Protein AF-A0A1Y1KA86-F1 (afdb_monomer)

Mean predicted aligned error: 11.0 Å

InterPro domains:
  IPR000330 SNF2, N-terminal domain [PF00176] (211-289)
  IPR027417 P-loop containing nucleoside triphosphate hydrolase [SSF52540] (195-292)
  IPR052583 E3 ubiquitin-protein ligase SHPRH-like [PTHR45865] (195-290)

Radius of gyration: 29.22 Å; Cα contacts (8 Å, |Δi|>4): 436; chains: 1; bounding box: 56×60×79 Å

Nearest PDB structures (foldseek):
  7cp6-assembly2_B  TM=4.446E-01  e=3.135E+00  Aspergillus fumigatus Z5

Secondary structure (DSSP, 8-state):
-PPPGGGSEEEEEEEEEHHHH---HHHHHHSSTTS-EEPPP--TTTTS-TTTTTTSSSB--HHHHHHHHHSHHHHHHHHHHHTTSEEEEEEE-TTSSEEEEEEEEPPTTSSTTTS----HHHHHHHHHHHTT-B--HHHHHTSS-----TT-TTTSSSSSS-TT--HHHHHHTPPPP---GGG---HHHHHHHHHHHHT--TT--SPPPHHHHHHHHHHHHHHH---EEE-TTPEEEE-TTS-EEEEETTTTEEESSPPEEEPPSS----PPTTS-HHHHHHHHHHHHTTSPPPPPGGGS-SS----SSPPPHHHHHHHHHT-

Organism: Photinus pyralis (NCBI:txid7054)

Sequence (323 aa):
MHLLRHDYIPAGCLGVSFDDSNITKETWDTINLKVWRSFRHHSSLDQFDDKQVRADHDHLPINVQERLFQLQFLQLASLLFKSQWIDLEFCVHEDGSYGTVRVYLLPDDAYRGLIDRTSLSLKKSRHRLLHLLDYSTDAWEGNTFACVDGSSPLRGDNVAGDENESLLQVFNNIPSPNPATDLVTDAYAQDSMNDILEHTIPGVTTELYAYQRRSIAVMVQKEAEPSKVLDPRLIAIDGHDGTPWYTDPVAGTILREPRYYDGVCGGILAEEMGSGKTIICLALILATRNLPTRPPELYRGISCPERTKIASLADMAAACATR

Solvent-accessible surface area (backbone atoms only — not comparable to full-atom values): 19430 Å² total; per-residue (Å²): 134,83,86,54,77,86,69,34,42,52,60,32,17,38,47,40,51,47,88,76,44,80,62,55,68,65,62,66,72,69,44,82,32,79,42,80,19,32,65,78,81,91,58,95,71,74,86,75,64,97,70,55,87,75,60,59,76,54,35,53,58,67,73,57,53,56,40,50,41,66,37,78,81,35,38,48,52,47,54,34,39,75,70,66,47,32,49,50,32,38,30,35,33,97,84,62,65,35,31,35,35,41,40,24,39,48,34,68,74,52,66,77,87,77,58,92,80,79,55,64,66,59,50,52,38,49,39,55,46,62,75,54,34,17,69,51,68,52,30,64,76,47,78,42,83,32,50,72,54,86,77,31,82,86,72,66,79,78,58,90,56,64,101,79,59,46,72,66,56,54,61,73,64,57,74,77,65,79,58,65,62,86,77,44,86,51,64,69,57,31,52,37,34,50,31,37,69,72,69,62,42,69,90,62,86,69,89,72,54,73,67,49,28,25,47,36,28,38,48,52,44,24,54,74,50,45,54,74,40,66,42,86,64,51,43,82,42,79,25,82,84,76,51,59,30,30,31,23,79,87,82,46,46,41,26,62,65,87,57,69,42,80,42,56,72,53,84,83,90,80,72,65,90,90,73,46,67,67,58,37,53,52,48,40,52,47,49,49,63,83,57,86,75,68,68,59,73,94,70,42,60,97,59,83,81,88,65,96,59,92,69,55,69,67,61,51,51,52,56,61,50,44,98

Foldseek 3Di:
DDDDLVQWFQAFKAKFFPVQLPDDPCCLPVAPLQDKAWEDQDDPPVPDDPPPPPVVNRHDDPVSNVSQCVRPLCVLVVVCVNQVQWIWIKHAAPVSRIIMITITGRAPPPPPPNGDPPDPSNQVSLLVNLQNGARDLCVVVVVDGTGSDCPRPLNDDLQPDDPPQDPVNVVVPPDQQDADLVPFPDPLLSVLLVCLQVVNQPPDPDDADNSLSSVLNVLSRCQRAQDKDFDSQWDWDQTSVRQIWIARSVSRHTHSDTDTDGGDNGDDDPDDPPNPVVSSVVSSCSSCVPPQDEDPPVQQDPDQPPDPDDDDPVSVVVSVSSD

Structure (mmCIF, N/CA/C/O backbone):
data_AF-A0A1Y1KA86-F1
#
_entry.id   AF-A0A1Y1KA86-F1
#
loop_
_atom_site.group_PDB
_atom_site.id
_atom_site.type_symbol
_atom_site.label_atom_id
_atom_site.label_alt_id
_atom_site.label_comp_id
_atom_site.label_asym_id
_atom_site.label_entity_id
_atom_site.label_seq_id
_atom_site.pdbx_PDB_ins_code
_atom_site.Cartn_x
_atom_site.Cartn_y
_atom_site.Cartn_z
_atom_site.occupancy
_atom_site.B_iso_or_equiv
_atom_site.auth_seq_id
_atom_site.auth_comp_id
_atom_site.auth_asym_id
_atom_site.auth_atom_id
_atom_site.pdbx_PDB_model_num
ATOM 1 N N . MET A 1 1 ? 17.518 -22.463 -14.277 1.00 50.50 1 MET A N 1
ATOM 2 C CA . MET A 1 1 ? 16.081 -22.183 -14.478 1.00 50.50 1 MET A CA 1
ATOM 3 C C . MET A 1 1 ? 15.992 -20.888 -15.257 1.00 50.50 1 MET A C 1
ATOM 5 O O . MET A 1 1 ? 16.681 -19.951 -14.876 1.00 50.50 1 MET A O 1
ATOM 9 N N . HIS A 1 2 ? 15.237 -20.862 -16.352 1.00 63.47 2 HIS A N 1
ATOM 10 C CA . HIS A 1 2 ? 14.986 -19.631 -17.100 1.00 63.47 2 HIS A CA 1
ATOM 11 C C . HIS A 1 2 ? 13.760 -18.955 -16.485 1.00 63.47 2 HIS A C 1
ATOM 13 O O . HIS A 1 2 ? 12.720 -19.601 -16.374 1.00 63.47 2 HIS A O 1
ATOM 19 N N . LEU A 1 3 ? 13.915 -17.710 -16.030 1.00 73.94 3 LEU A N 1
ATOM 20 C CA . LEU A 1 3 ? 12.783 -16.866 -15.645 1.00 73.94 3 LEU A CA 1
ATOM 21 C C . LEU A 1 3 ? 11.952 -16.608 -16.902 1.00 73.94 3 LEU A C 1
ATOM 23 O O . LEU A 1 3 ? 12.517 -16.376 -17.974 1.00 73.94 3 LEU A O 1
ATOM 27 N N . LEU A 1 4 ? 10.634 -16.706 -16.788 1.00 78.75 4 LEU A N 1
ATOM 28 C CA . LEU A 1 4 ? 9.722 -16.480 -17.901 1.00 78.75 4 LEU A CA 1
ATOM 29 C C . LEU A 1 4 ? 9.128 -15.075 -17.779 1.00 78.75 4 LEU A C 1
ATOM 31 O O . LEU A 1 4 ? 8.984 -14.543 -16.685 1.00 78.75 4 LEU A O 1
ATOM 35 N N . ARG A 1 5 ? 8.746 -14.454 -18.903 1.00 79.56 5 ARG A N 1
ATOM 36 C CA . ARG A 1 5 ? 8.241 -13.065 -18.921 1.00 79.56 5 ARG A CA 1
ATOM 37 C C . ARG A 1 5 ? 7.063 -12.836 -17.958 1.00 79.56 5 ARG A C 1
ATOM 39 O O . ARG A 1 5 ? 6.973 -11.769 -17.366 1.00 79.56 5 ARG A O 1
ATOM 46 N N . HIS A 1 6 ? 6.202 -13.835 -17.752 1.00 81.38 6 HIS A N 1
ATOM 47 C CA . HIS A 1 6 ? 5.056 -13.742 -16.833 1.00 81.38 6 HIS A CA 1
ATOM 48 C C . HIS A 1 6 ? 5.445 -13.625 -15.349 1.00 81.38 6 HIS A C 1
ATOM 50 O O . HIS A 1 6 ? 4.624 -13.237 -14.514 1.00 81.38 6 HIS A O 1
ATOM 56 N N . ASP A 1 7 ? 6.693 -13.936 -15.005 1.00 86.25 7 ASP A N 1
ATOM 57 C CA . ASP A 1 7 ? 7.223 -13.779 -13.652 1.00 86.25 7 ASP A CA 1
ATOM 58 C C . ASP A 1 7 ? 7.533 -12.317 -13.317 1.00 86.25 7 ASP A C 1
ATOM 60 O O . ASP A 1 7 ? 7.617 -11.951 -12.145 1.00 86.25 7 ASP A O 1
ATOM 64 N N . TYR A 1 8 ? 7.677 -11.477 -14.343 1.00 90.06 8 TYR A N 1
ATOM 65 C CA . TYR A 1 8 ? 7.954 -10.059 -14.205 1.00 90.06 8 TYR A CA 1
ATOM 66 C C . TYR A 1 8 ? 6.668 -9.230 -14.261 1.00 90.06 8 TYR A C 1
ATOM 68 O O . TYR A 1 8 ? 5.673 -9.606 -14.878 1.00 90.06 8 TYR A O 1
ATOM 76 N N . ILE A 1 9 ? 6.707 -8.072 -13.613 1.00 91.62 9 ILE A N 1
ATOM 77 C CA . ILE A 1 9 ? 5.642 -7.074 -13.596 1.00 91.62 9 ILE A CA 1
ATOM 78 C C . ILE A 1 9 ? 5.890 -6.083 -14.742 1.00 91.62 9 ILE A C 1
ATOM 80 O O . ILE A 1 9 ? 6.978 -5.500 -14.784 1.00 91.62 9 ILE A O 1
ATOM 84 N N . PRO A 1 10 ? 4.928 -5.860 -15.654 1.00 92.12 10 PRO A N 1
ATOM 85 C CA . PRO A 1 10 ? 5.028 -4.812 -16.667 1.00 92.12 10 PRO A CA 1
ATOM 86 C C . PRO A 1 10 ? 4.863 -3.444 -15.995 1.00 92.12 10 PRO A C 1
ATOM 88 O O . PRO A 1 10 ? 3.746 -3.007 -15.722 1.00 92.12 10 PRO A O 1
ATOM 91 N N . ALA A 1 11 ? 5.983 -2.805 -15.661 1.00 88.50 11 ALA A N 1
ATOM 92 C CA . ALA A 1 11 ? 5.978 -1.671 -14.743 1.00 88.50 11 ALA A CA 1
ATOM 93 C C . ALA A 1 11 ? 5.889 -0.317 -15.443 1.00 88.50 11 ALA A C 1
ATOM 95 O O . ALA A 1 11 ? 5.164 0.549 -14.976 1.00 88.50 11 ALA A O 1
ATOM 96 N N . GLY A 1 12 ? 6.654 -0.119 -16.516 1.00 89.81 12 GLY A N 1
ATOM 97 C CA . GLY A 1 12 ? 6.705 1.166 -17.206 1.00 89.81 12 GLY A CA 1
ATOM 98 C C . GLY A 1 12 ? 7.718 1.186 -18.341 1.00 89.81 12 GLY A C 1
ATOM 99 O O . GLY A 1 12 ? 8.299 0.159 -18.702 1.00 89.81 12 GLY A O 1
ATOM 100 N N . CYS A 1 13 ? 7.943 2.361 -18.913 1.00 91.06 13 CYS A N 1
ATOM 101 C CA . CYS A 1 13 ? 8.737 2.526 -20.121 1.00 91.06 13 CYS A CA 1
ATOM 102 C C . CYS A 1 13 ? 9.754 3.674 -20.037 1.00 91.06 13 CYS A C 1
ATOM 104 O O . CYS A 1 13 ? 9.689 4.542 -19.168 1.00 91.06 13 CYS A O 1
ATOM 106 N N . LEU A 1 14 ? 10.745 3.629 -20.928 1.00 89.56 14 LEU A N 1
ATOM 107 C CA . LEU A 1 14 ? 11.786 4.640 -21.101 1.00 89.56 14 LEU A CA 1
ATOM 108 C C . LEU A 1 14 ? 11.850 5.063 -22.568 1.00 89.56 14 LEU A C 1
ATOM 110 O O . LEU A 1 14 ? 11.912 4.211 -23.458 1.00 89.56 14 LEU A O 1
ATOM 114 N N . GLY A 1 15 ? 11.887 6.370 -22.814 1.00 87.06 15 GLY A N 1
ATOM 115 C CA . GLY A 1 15 ? 12.028 6.931 -24.154 1.00 87.06 15 GLY A CA 1
ATOM 116 C C . GLY A 1 15 ? 13.485 6.955 -24.606 1.00 87.06 15 GLY A C 1
ATOM 117 O O . GLY A 1 15 ? 14.391 7.267 -23.834 1.00 87.06 15 GLY A O 1
ATOM 118 N N . VAL A 1 16 ? 13.718 6.634 -25.874 1.00 85.81 16 VAL A N 1
ATOM 119 C CA . VAL A 1 16 ? 15.019 6.740 -26.538 1.00 85.81 16 VAL A CA 1
ATOM 120 C C . VAL A 1 16 ? 14.838 7.582 -27.793 1.00 85.81 16 VAL A C 1
ATOM 122 O O . VAL A 1 16 ? 14.184 7.155 -28.743 1.00 85.81 16 VAL A O 1
ATOM 125 N N . SER A 1 17 ? 15.422 8.779 -27.814 1.00 84.25 17 SER A N 1
ATOM 126 C CA . SER A 1 17 ? 15.475 9.587 -29.034 1.00 84.25 17 SER A CA 1
ATOM 127 C C . SER A 1 17 ? 16.440 8.959 -30.040 1.00 84.25 17 SER A C 1
ATOM 129 O O . SER A 1 17 ? 17.499 8.450 -29.656 1.00 84.25 17 SER A O 1
ATOM 131 N N . PHE A 1 18 ? 16.102 9.013 -31.331 1.00 77.94 18 PHE A N 1
ATOM 132 C CA . PHE A 1 18 ? 17.000 8.550 -32.389 1.00 77.94 18 PHE A CA 1
ATOM 133 C C . PHE A 1 18 ? 18.358 9.267 -32.333 1.00 77.94 18 PHE A C 1
ATOM 135 O O . PHE A 1 18 ? 19.398 8.608 -32.406 1.00 77.94 18 PHE A O 1
ATOM 142 N N . ASP A 1 19 ? 18.346 10.585 -32.113 1.00 73.94 19 ASP A N 1
ATOM 143 C CA . ASP A 1 19 ? 19.547 11.429 -32.086 1.00 73.94 19 ASP A CA 1
ATOM 144 C C . ASP A 1 19 ? 20.529 11.021 -30.977 1.00 73.94 19 ASP A C 1
ATOM 146 O O . ASP A 1 19 ? 21.746 11.075 -31.160 1.00 73.94 19 ASP A O 1
ATOM 150 N N . ASP A 1 20 ? 20.005 10.533 -29.851 1.00 75.50 20 ASP A N 1
ATOM 151 C CA . ASP A 1 20 ? 20.810 10.101 -28.707 1.00 75.50 20 ASP A CA 1
ATOM 152 C C . ASP A 1 20 ? 21.318 8.661 -28.859 1.00 75.50 20 ASP A C 1
ATOM 154 O O . ASP A 1 20 ? 22.324 8.274 -28.260 1.00 75.50 20 ASP A O 1
ATOM 158 N N . SER A 1 21 ? 20.633 7.851 -29.670 1.00 69.75 21 SER A N 1
ATOM 159 C CA . SER A 1 21 ? 20.811 6.399 -29.726 1.00 69.75 21 SER A CA 1
ATOM 160 C C . SER A 1 21 ? 22.143 5.937 -30.336 1.00 69.75 21 SER A C 1
ATOM 162 O O . SER A 1 21 ? 22.558 4.799 -30.110 1.00 69.75 21 SER A O 1
ATOM 164 N N . ASN A 1 22 ? 22.840 6.802 -31.091 1.00 68.56 22 ASN A N 1
ATOM 165 C CA . ASN A 1 22 ? 24.056 6.478 -31.859 1.00 68.56 22 ASN A CA 1
ATOM 166 C C . ASN A 1 22 ? 23.916 5.233 -32.773 1.00 68.56 22 ASN A C 1
ATOM 168 O O . ASN A 1 22 ? 24.916 4.609 -33.148 1.00 68.56 22 ASN A O 1
ATOM 172 N N . ILE A 1 23 ? 22.685 4.845 -33.124 1.00 75.62 23 ILE A N 1
ATOM 173 C CA . ILE A 1 23 ? 22.381 3.740 -34.038 1.00 75.62 23 ILE A CA 1
ATOM 174 C C . ILE A 1 23 ? 22.335 4.294 -35.467 1.00 75.62 23 ILE A C 1
ATOM 176 O O . ILE A 1 23 ? 21.840 5.392 -35.708 1.00 75.62 23 ILE A O 1
ATOM 180 N N . THR A 1 24 ? 22.874 3.555 -36.443 1.00 74.94 24 THR A N 1
ATOM 181 C CA . THR A 1 24 ? 22.823 4.010 -37.839 1.00 74.94 24 THR A CA 1
ATOM 182 C C . THR A 1 24 ? 21.382 4.027 -38.338 1.00 74.94 24 THR A C 1
ATOM 184 O O . THR A 1 24 ? 20.620 3.100 -38.070 1.00 74.94 24 THR A O 1
ATOM 187 N N . LYS A 1 25 ? 21.022 5.059 -39.111 1.00 69.94 25 LYS A N 1
ATOM 188 C CA . LYS A 1 25 ? 19.670 5.230 -39.665 1.00 69.94 25 LYS A CA 1
ATOM 189 C C . LYS A 1 25 ? 19.192 4.003 -40.448 1.00 69.94 25 LYS A C 1
ATOM 191 O O . LYS A 1 25 ? 18.058 3.578 -40.304 1.00 69.94 25 LYS A O 1
ATOM 196 N N . GLU A 1 26 ? 20.100 3.365 -41.185 1.00 68.00 26 GLU A N 1
ATOM 197 C CA . GLU A 1 26 ? 19.828 2.103 -41.878 1.00 68.00 26 GLU A CA 1
ATOM 198 C C . GLU A 1 26 ? 19.416 0.994 -40.901 1.00 68.00 26 GLU A C 1
ATOM 200 O O . GLU A 1 26 ? 18.432 0.313 -41.132 1.00 68.00 26 GLU A O 1
ATOM 205 N N . THR A 1 27 ? 20.101 0.834 -39.771 1.00 70.56 27 THR A N 1
ATOM 206 C CA . THR A 1 27 ? 19.773 -0.176 -38.747 1.00 70.56 27 THR A CA 1
ATOM 207 C C . THR A 1 27 ? 18.457 0.150 -38.032 1.00 70.56 27 THR A C 1
ATOM 209 O O . THR A 1 27 ? 17.680 -0.747 -37.722 1.00 70.56 27 THR A O 1
ATOM 212 N N . TRP A 1 28 ? 18.190 1.433 -37.797 1.00 73.25 28 TRP A N 1
ATOM 213 C CA . TRP A 1 28 ? 16.974 1.916 -37.144 1.00 73.25 28 TRP A CA 1
ATOM 214 C C . TRP A 1 28 ? 15.719 1.727 -38.011 1.00 73.25 28 TRP A C 1
ATOM 216 O O . TRP A 1 28 ? 14.703 1.250 -37.513 1.00 73.25 28 TRP A O 1
ATOM 226 N N . ASP A 1 29 ? 15.824 2.008 -39.315 1.00 68.31 29 ASP A N 1
ATOM 227 C CA . ASP A 1 29 ? 14.711 1.929 -40.271 1.00 68.31 29 ASP A CA 1
ATOM 228 C C . ASP A 1 29 ? 14.531 0.520 -40.878 1.00 68.31 29 ASP A C 1
ATOM 230 O O . ASP A 1 29 ? 13.418 0.129 -41.232 1.00 68.31 29 ASP A O 1
ATOM 234 N N . THR A 1 30 ? 15.617 -0.253 -41.031 1.00 63.41 30 THR A N 1
ATOM 235 C CA . THR A 1 30 ? 15.613 -1.544 -41.762 1.00 63.41 30 THR A CA 1
ATOM 236 C C . THR A 1 30 ? 15.274 -2.732 -40.869 1.00 63.41 30 THR A C 1
ATOM 238 O O . THR A 1 30 ? 14.840 -3.776 -41.360 1.00 63.41 30 THR A O 1
ATOM 241 N N . ILE A 1 31 ? 15.485 -2.627 -39.558 1.00 54.66 31 ILE A N 1
ATOM 242 C CA . ILE A 1 31 ? 15.199 -3.747 -38.665 1.00 54.66 31 ILE A CA 1
ATOM 243 C C . ILE A 1 31 ? 13.703 -3.750 -38.350 1.00 54.66 31 ILE A C 1
ATOM 245 O O . ILE A 1 31 ? 13.090 -2.707 -38.156 1.00 54.66 31 ILE A O 1
ATOM 249 N N . ASN A 1 32 ? 13.127 -4.950 -38.255 1.00 58.25 32 ASN A N 1
ATOM 250 C CA . ASN A 1 32 ? 11.794 -5.253 -37.724 1.00 58.25 32 ASN A CA 1
ATOM 251 C C . ASN A 1 32 ? 11.602 -4.820 -36.243 1.00 58.25 32 ASN A C 1
ATOM 253 O O . ASN A 1 32 ? 11.126 -5.616 -35.429 1.00 58.25 32 ASN A O 1
ATOM 257 N N . LEU A 1 33 ? 12.015 -3.600 -35.890 1.00 62.28 33 LEU A N 1
ATOM 258 C CA . LEU A 1 33 ? 11.888 -2.927 -34.599 1.00 62.28 33 LEU A CA 1
ATOM 259 C C . LEU A 1 33 ? 10.534 -2.238 -34.450 1.00 62.28 33 LEU A C 1
ATOM 261 O O . LEU A 1 33 ? 10.228 -1.788 -33.360 1.00 62.28 33 LEU A O 1
ATOM 265 N N . LYS A 1 34 ? 9.700 -2.209 -35.500 1.00 69.19 34 LYS A N 1
ATOM 266 C CA . LYS A 1 34 ? 8.269 -1.853 -35.404 1.00 69.19 34 LYS A CA 1
ATOM 267 C C . LYS A 1 34 ? 7.431 -2.922 -34.681 1.00 69.19 34 LYS A C 1
ATOM 269 O O . LYS A 1 34 ? 6.217 -2.808 -34.574 1.00 69.19 34 LYS A O 1
ATOM 274 N N . VAL A 1 35 ? 8.074 -4.003 -34.243 1.00 82.69 35 VAL A N 1
ATOM 275 C CA . VAL A 1 35 ? 7.506 -5.068 -33.418 1.00 82.69 35 VAL A CA 1
ATOM 276 C C . VAL A 1 35 ? 8.337 -5.124 -32.145 1.00 82.69 35 VAL A C 1
ATOM 278 O O . VAL A 1 35 ? 9.560 -5.025 -32.215 1.00 82.69 35 VAL A O 1
ATOM 281 N N . TRP A 1 36 ? 7.688 -5.317 -31.000 1.00 85.19 36 TRP A N 1
ATOM 282 C CA . TRP A 1 36 ? 8.362 -5.478 -29.714 1.00 85.19 36 TRP A CA 1
ATOM 283 C C . TRP A 1 36 ? 9.356 -6.644 -29.752 1.00 85.19 36 TRP A C 1
ATOM 285 O O . TRP A 1 36 ? 8.982 -7.779 -30.055 1.00 85.19 36 TRP A O 1
ATOM 295 N N . ARG A 1 37 ? 10.630 -6.357 -29.458 1.00 85.81 37 ARG A N 1
ATOM 296 C CA . ARG A 1 37 ? 11.708 -7.356 -29.389 1.00 85.81 37 ARG A CA 1
ATOM 297 C C . ARG A 1 37 ? 12.320 -7.408 -27.999 1.00 85.81 37 ARG A C 1
ATOM 299 O O . ARG A 1 37 ? 12.619 -6.370 -27.412 1.00 85.81 37 ARG A O 1
ATOM 306 N N . SER A 1 38 ? 12.572 -8.616 -27.512 1.00 87.81 38 SER A N 1
ATOM 307 C CA . SER A 1 38 ? 13.162 -8.873 -26.197 1.00 87.81 38 SER A CA 1
ATOM 308 C C . SER A 1 38 ? 14.683 -8.722 -26.212 1.00 87.81 38 SER A C 1
ATOM 310 O O . SER A 1 38 ? 15.351 -9.026 -27.205 1.00 87.81 38 SER A O 1
ATOM 312 N N . PHE A 1 39 ? 15.262 -8.290 -25.094 1.00 87.00 39 PHE A N 1
ATOM 313 C CA . PHE A 1 39 ? 16.717 -8.264 -24.925 1.00 87.00 39 PHE A CA 1
ATOM 314 C C . PHE A 1 39 ? 17.257 -9.681 -24.681 1.00 87.00 39 PHE A C 1
ATOM 316 O O . PHE A 1 39 ? 16.603 -10.512 -24.055 1.00 87.00 39 PHE A O 1
ATOM 323 N N . ARG A 1 40 ? 18.474 -9.975 -25.153 1.00 83.50 40 ARG A N 1
ATOM 324 C CA . ARG A 1 40 ? 19.117 -11.282 -24.938 1.00 83.50 40 ARG A CA 1
ATOM 325 C C . ARG A 1 40 ? 19.946 -11.274 -23.661 1.00 83.50 40 ARG A C 1
ATOM 327 O O . ARG A 1 40 ? 20.869 -10.464 -23.526 1.00 83.50 40 ARG A O 1
ATOM 334 N N . HIS A 1 41 ? 19.694 -12.227 -22.766 1.00 76.44 41 HIS A N 1
ATOM 335 C CA . HIS A 1 41 ? 20.657 -12.578 -21.725 1.00 76.44 41 HIS A CA 1
ATOM 336 C C . HIS A 1 41 ? 21.801 -13.365 -22.367 1.00 76.44 41 HIS A C 1
ATOM 338 O O . HIS A 1 41 ? 21.573 -14.397 -22.988 1.00 76.44 41 HIS A O 1
ATOM 344 N N . HIS A 1 42 ? 23.038 -12.888 -22.233 1.00 60.88 42 HIS A N 1
ATOM 345 C CA . HIS A 1 42 ? 24.196 -13.621 -22.736 1.00 60.88 42 HIS A CA 1
ATOM 346 C C . HIS A 1 42 ? 24.454 -14.823 -21.819 1.00 60.88 42 HIS A C 1
ATOM 348 O O . HIS A 1 42 ? 25.084 -14.678 -20.770 1.00 60.88 42 HIS A O 1
ATOM 354 N N . SER A 1 43 ? 23.920 -15.993 -22.170 1.00 51.69 43 SER A N 1
ATOM 355 C CA . SER A 1 43 ? 24.243 -17.233 -21.475 1.00 51.69 43 SER A CA 1
ATOM 356 C C . SER A 1 43 ? 25.429 -17.894 -22.180 1.00 51.69 43 SER A C 1
ATOM 358 O O . SER A 1 43 ? 25.443 -18.086 -23.393 1.00 51.69 43 SER A O 1
ATOM 360 N N . SER A 1 44 ? 26.464 -18.246 -21.423 1.00 42.22 44 SER A N 1
ATOM 361 C CA . SER A 1 44 ? 27.657 -18.937 -21.928 1.00 42.22 44 SER A CA 1
ATOM 362 C C . SER A 1 44 ? 27.387 -20.378 -22.402 1.00 42.22 44 SER A C 1
ATOM 364 O O . SER A 1 44 ? 28.320 -21.067 -22.807 1.00 42.22 44 SER A O 1
ATOM 366 N N . LEU A 1 45 ? 26.130 -20.837 -22.367 1.00 43.34 45 LEU A N 1
ATOM 367 C CA . LEU A 1 45 ? 25.692 -22.174 -22.775 1.00 43.34 45 LEU A CA 1
ATOM 368 C C . LEU A 1 45 ? 25.036 -22.208 -24.168 1.00 43.34 45 LEU A C 1
ATOM 370 O O . LEU A 1 45 ? 24.846 -23.294 -24.707 1.00 43.34 45 LEU A O 1
ATOM 374 N N . ASP A 1 46 ? 24.769 -21.058 -24.797 1.00 47.16 46 ASP A N 1
ATOM 375 C CA . ASP A 1 46 ? 24.094 -20.977 -26.108 1.00 47.16 46 ASP A CA 1
ATOM 376 C C . ASP A 1 46 ? 24.991 -21.323 -27.318 1.00 47.16 46 ASP A C 1
ATOM 378 O O . ASP A 1 46 ? 24.617 -21.091 -28.466 1.00 47.16 46 ASP A O 1
ATOM 382 N N . GLN A 1 47 ? 26.181 -21.893 -27.095 1.00 45.34 47 GLN A N 1
ATOM 383 C CA . GLN A 1 47 ? 27.101 -22.288 -28.173 1.00 45.34 47 GLN A CA 1
ATOM 384 C C . GLN A 1 47 ? 26.780 -23.658 -28.803 1.00 45.34 47 GLN A C 1
ATOM 386 O O . GLN A 1 47 ? 27.415 -24.017 -29.791 1.00 45.34 47 GLN A O 1
ATOM 391 N N . PHE A 1 48 ? 25.818 -24.424 -28.270 1.00 39.81 48 PHE A N 1
ATOM 392 C CA . PHE A 1 48 ? 25.587 -25.817 -28.687 1.00 39.81 48 PHE A CA 1
ATOM 393 C C . PHE A 1 48 ? 24.108 -26.238 -28.765 1.00 39.81 48 PHE A C 1
ATOM 395 O O . PHE A 1 48 ? 23.759 -27.304 -28.260 1.00 39.81 48 PHE A O 1
ATOM 402 N N . ASP A 1 49 ? 23.223 -25.468 -29.409 1.00 37.94 49 ASP A N 1
ATOM 403 C CA . ASP A 1 49 ? 21.934 -26.052 -29.821 1.00 37.94 49 ASP A CA 1
ATOM 404 C C . ASP A 1 49 ? 21.442 -25.534 -31.183 1.00 37.94 49 ASP A C 1
ATOM 406 O O . ASP A 1 49 ? 21.187 -24.348 -31.386 1.00 37.94 49 ASP A O 1
ATOM 410 N N . ASP A 1 50 ? 21.266 -26.470 -32.118 1.00 38.44 50 ASP A N 1
ATOM 411 C CA . ASP A 1 50 ? 20.925 -26.296 -33.544 1.00 38.44 50 ASP A CA 1
ATOM 412 C C . ASP A 1 50 ? 19.447 -25.880 -33.769 1.00 38.44 50 ASP A C 1
ATOM 414 O O . ASP A 1 50 ? 18.883 -25.990 -34.859 1.00 38.44 50 ASP A O 1
ATOM 418 N N . LYS A 1 51 ? 18.775 -25.397 -32.715 1.00 41.41 51 LYS A N 1
ATOM 419 C CA . LYS A 1 51 ? 17.375 -24.930 -32.722 1.00 41.41 51 LYS A CA 1
ATOM 420 C C . LYS A 1 51 ? 17.233 -23.410 -32.903 1.00 41.41 51 LYS A C 1
ATOM 422 O O . LYS A 1 51 ? 16.120 -22.887 -32.830 1.00 41.41 51 LYS A O 1
ATOM 427 N N . GLN A 1 52 ? 18.330 -22.695 -33.163 1.00 46.03 52 GLN A N 1
ATOM 428 C CA . GLN A 1 52 ? 18.392 -21.225 -33.167 1.00 46.03 52 GLN A CA 1
ATOM 429 C C . GLN A 1 52 ? 17.647 -20.521 -34.317 1.00 46.03 52 GLN A C 1
ATOM 431 O O . GLN A 1 52 ? 17.357 -19.335 -34.205 1.00 46.03 52 GLN A O 1
ATOM 436 N N . VAL A 1 53 ? 17.237 -21.210 -35.387 1.00 41.19 53 VAL A N 1
ATOM 437 C CA . VAL A 1 53 ? 16.668 -20.532 -36.575 1.00 41.19 53 VAL A CA 1
ATOM 438 C C . VAL A 1 53 ? 15.248 -19.973 -36.351 1.00 41.19 53 VAL A C 1
ATOM 440 O O . VAL A 1 53 ? 14.813 -19.098 -37.093 1.00 41.19 53 VAL A O 1
ATOM 443 N N . ARG A 1 54 ? 14.507 -20.419 -35.322 1.00 37.34 54 ARG A N 1
ATOM 444 C CA . ARG A 1 54 ? 13.148 -19.901 -35.033 1.00 37.34 54 ARG A CA 1
ATOM 445 C C . ARG A 1 54 ? 13.076 -18.868 -33.901 1.00 37.34 54 ARG A C 1
ATOM 447 O O . ARG A 1 54 ? 12.103 -18.129 -33.858 1.00 37.34 54 ARG A O 1
ATOM 454 N N . ALA A 1 55 ? 14.079 -18.795 -33.024 1.00 44.06 55 ALA A N 1
ATOM 455 C CA . ALA A 1 55 ? 14.094 -17.889 -31.866 1.00 44.06 55 ALA A CA 1
ATOM 456 C C . ALA A 1 55 ? 14.772 -16.533 -32.149 1.00 44.06 55 ALA A C 1
ATOM 458 O O . ALA A 1 55 ? 14.703 -15.613 -31.332 1.00 44.06 55 ALA A O 1
ATOM 459 N N . ASP A 1 56 ? 15.441 -16.403 -33.298 1.00 51.72 56 ASP A N 1
ATOM 460 C CA . ASP A 1 56 ? 16.276 -15.242 -33.623 1.00 51.72 56 ASP A CA 1
ATOM 461 C C . ASP A 1 56 ? 15.459 -13.998 -34.003 1.00 51.72 56 ASP A C 1
ATOM 463 O O . ASP A 1 56 ? 15.954 -12.877 -33.903 1.00 51.72 56 ASP A O 1
ATOM 467 N N . HIS A 1 57 ? 14.193 -14.182 -34.392 1.00 54.75 57 HIS A N 1
ATOM 468 C CA . HIS A 1 57 ? 13.317 -13.072 -34.748 1.00 54.75 57 HIS A CA 1
ATOM 469 C C . HIS A 1 57 ? 12.836 -12.295 -33.525 1.00 54.75 57 HIS A C 1
ATOM 471 O O . HIS A 1 57 ? 12.810 -11.076 -33.597 1.00 54.75 57 HIS A O 1
ATOM 477 N N . ASP A 1 58 ? 12.516 -12.941 -32.402 1.00 71.06 58 ASP A N 1
ATOM 478 C CA . ASP A 1 58 ? 11.889 -12.278 -31.242 1.00 71.06 58 ASP A CA 1
ATOM 479 C C . ASP A 1 58 ? 12.853 -11.430 -30.409 1.00 71.06 58 ASP A C 1
ATOM 481 O O . ASP A 1 58 ? 12.423 -10.654 -29.556 1.00 71.06 58 ASP A O 1
ATOM 485 N N . HIS A 1 59 ? 14.152 -11.529 -30.682 1.00 80.62 59 HIS A N 1
ATOM 486 C CA . HIS A 1 59 ? 15.182 -10.874 -29.895 1.00 80.62 59 HIS A CA 1
ATOM 487 C C . HIS A 1 59 ? 15.894 -9.765 -30.658 1.00 80.62 59 HIS A C 1
ATOM 489 O O . HIS A 1 59 ? 16.156 -9.867 -31.857 1.00 80.62 59 HIS A O 1
ATOM 495 N N . LEU A 1 60 ? 16.300 -8.73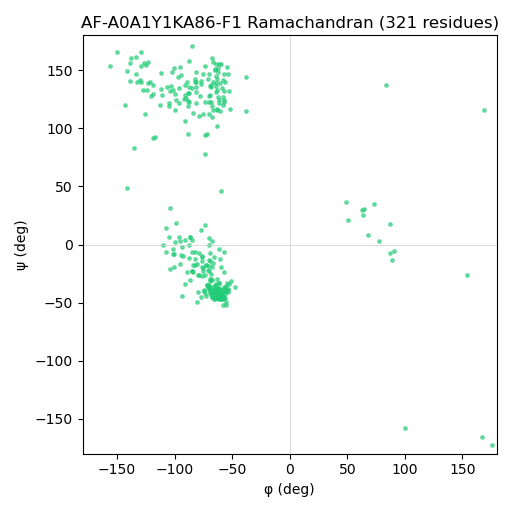5 -29.921 1.00 81.62 60 LEU A N 1
ATOM 496 C CA . LEU A 1 60 ? 17.045 -7.613 -30.467 1.00 81.62 60 LEU A CA 1
ATOM 497 C C . LEU A 1 60 ? 18.414 -8.063 -31.026 1.00 81.62 60 LEU A C 1
ATOM 499 O O . LEU A 1 60 ? 19.078 -8.914 -30.418 1.00 81.62 60 LEU A O 1
ATOM 503 N N . PRO A 1 61 ? 18.874 -7.489 -32.154 1.00 81.94 61 PRO A N 1
ATOM 504 C CA . PRO A 1 61 ? 20.239 -7.686 -32.628 1.00 81.94 61 PRO A CA 1
ATOM 505 C C . PRO A 1 61 ? 21.275 -7.187 -31.615 1.00 81.94 61 PRO A C 1
ATOM 507 O O . PRO A 1 61 ? 21.121 -6.121 -31.014 1.00 81.94 61 PRO A O 1
ATOM 510 N N . ILE A 1 62 ? 22.357 -7.951 -31.446 1.00 80.69 62 ILE A N 1
ATOM 511 C CA . ILE A 1 62 ? 23.376 -7.722 -30.405 1.00 80.69 62 ILE A CA 1
ATOM 512 C C . ILE A 1 62 ? 24.017 -6.332 -30.533 1.00 80.69 62 ILE A C 1
ATOM 514 O O . ILE A 1 62 ? 24.207 -5.642 -29.535 1.00 80.69 62 ILE A O 1
ATOM 518 N N . ASN A 1 63 ? 24.278 -5.879 -31.762 1.00 80.31 63 ASN A N 1
ATOM 519 C CA . ASN A 1 63 ? 24.842 -4.558 -32.038 1.00 80.31 63 ASN A CA 1
ATOM 520 C C . ASN A 1 63 ? 23.930 -3.418 -31.558 1.00 80.31 63 ASN A C 1
ATOM 522 O O . ASN A 1 63 ? 24.425 -2.414 -31.057 1.00 80.31 63 ASN A O 1
ATOM 526 N N . VAL A 1 64 ? 22.610 -3.567 -31.692 1.00 81.56 64 VAL A N 1
ATOM 527 C CA . VAL A 1 64 ? 21.635 -2.575 -31.217 1.00 81.56 64 VAL A CA 1
ATOM 528 C C . VAL A 1 64 ? 21.559 -2.613 -29.692 1.00 81.56 64 VAL A C 1
ATOM 530 O O . VAL A 1 64 ? 21.623 -1.569 -29.048 1.00 81.56 64 VAL A O 1
ATOM 533 N N . GLN A 1 65 ? 21.516 -3.811 -29.103 1.00 85.81 65 GLN A N 1
ATOM 534 C CA . GLN A 1 65 ? 21.481 -4.000 -27.651 1.00 85.81 65 GLN A CA 1
ATOM 535 C C . GLN A 1 65 ? 22.682 -3.350 -26.947 1.00 85.81 65 GLN A C 1
ATOM 537 O O . GLN A 1 65 ? 22.516 -2.648 -25.949 1.00 85.81 65 GLN A O 1
ATOM 542 N N . GLU A 1 66 ? 23.893 -3.550 -27.469 1.00 84.19 66 GLU A N 1
ATOM 543 C CA . GLU A 1 66 ? 25.108 -2.955 -26.906 1.00 84.19 66 GLU A CA 1
ATOM 544 C C . GLU A 1 66 ? 25.108 -1.427 -26.994 1.00 84.19 66 GLU A C 1
ATOM 546 O O . GLU A 1 66 ? 25.560 -0.765 -26.060 1.00 84.19 66 GLU A O 1
ATOM 551 N N . ARG A 1 67 ? 24.569 -0.858 -28.080 1.00 83.75 67 ARG A N 1
ATOM 552 C CA . ARG A 1 67 ? 24.436 0.597 -28.250 1.00 83.75 67 ARG A CA 1
ATOM 553 C C . ARG A 1 67 ? 23.415 1.194 -27.292 1.00 83.75 67 ARG A C 1
ATOM 555 O O . ARG A 1 67 ? 23.718 2.192 -26.647 1.00 83.75 67 ARG A O 1
ATOM 562 N N . LEU A 1 68 ? 22.267 0.544 -27.111 1.00 83.88 68 LEU A N 1
ATOM 563 C CA . LEU A 1 68 ? 21.272 0.973 -26.126 1.00 83.88 68 LEU A CA 1
ATOM 564 C C . LEU A 1 68 ? 21.855 0.963 -24.705 1.00 83.88 68 LEU A C 1
ATOM 566 O O . LEU A 1 68 ? 21.680 1.921 -23.961 1.00 83.88 68 LEU A O 1
ATOM 570 N N . PHE A 1 69 ? 22.637 -0.054 -24.335 1.00 85.94 69 PHE A N 1
ATOM 571 C CA . PHE A 1 69 ? 23.287 -0.098 -23.018 1.00 85.94 69 PHE A CA 1
ATOM 572 C C . PHE A 1 69 ? 24.425 0.916 -22.821 1.00 85.94 69 PHE A C 1
ATOM 574 O O . PHE A 1 69 ? 24.837 1.134 -21.680 1.00 85.94 69 PHE A O 1
ATOM 581 N N . GLN A 1 70 ? 24.926 1.558 -23.883 1.00 84.88 70 GLN A N 1
ATOM 582 C CA . GLN A 1 70 ? 25.889 2.659 -23.760 1.00 84.88 70 GLN A CA 1
ATOM 583 C C . GLN A 1 70 ? 25.220 3.961 -23.290 1.00 84.88 70 GLN A C 1
ATOM 585 O O . GLN A 1 70 ? 25.901 4.797 -22.689 1.00 84.88 70 GLN A O 1
ATOM 590 N N . LEU A 1 71 ? 23.904 4.115 -23.491 1.00 83.38 71 LEU A N 1
ATOM 591 C CA . LEU A 1 71 ? 23.149 5.300 -23.081 1.00 83.38 71 LEU A CA 1
ATOM 592 C C . LEU A 1 71 ? 23.146 5.456 -21.559 1.00 83.38 71 LEU A C 1
ATOM 594 O O . LEU A 1 71 ? 22.844 4.518 -20.823 1.00 83.38 71 LEU A O 1
ATOM 598 N N . GLN A 1 72 ? 23.452 6.663 -21.076 1.00 79.88 72 GLN A N 1
ATOM 599 C CA . GLN A 1 72 ? 23.681 6.939 -19.653 1.00 79.88 72 GLN A CA 1
ATOM 600 C C . GLN A 1 72 ? 22.505 6.522 -18.755 1.00 79.88 72 GLN A C 1
ATOM 602 O O . GLN A 1 72 ? 22.719 5.967 -17.677 1.00 79.88 72 GLN A O 1
ATOM 607 N N . PHE A 1 73 ? 21.267 6.744 -19.200 1.00 76.56 73 PHE A N 1
ATOM 608 C CA . PHE A 1 73 ? 20.066 6.374 -18.447 1.00 76.56 73 PHE A CA 1
ATOM 609 C C . PHE A 1 73 ? 19.769 4.861 -18.494 1.00 76.56 73 PHE A C 1
ATOM 611 O O . PHE A 1 73 ? 19.243 4.312 -17.527 1.00 76.56 73 PHE A O 1
ATOM 618 N N . LEU A 1 74 ? 20.195 4.154 -19.550 1.00 83.44 74 LEU A N 1
ATOM 619 C CA . LEU A 1 74 ? 20.056 2.696 -19.678 1.00 83.44 74 LEU A CA 1
ATOM 620 C C . LEU A 1 74 ? 21.217 1.908 -19.063 1.00 83.44 74 LEU A C 1
ATOM 622 O O . LEU A 1 74 ? 21.084 0.703 -18.862 1.00 83.44 74 LEU A O 1
ATOM 626 N N . GLN A 1 75 ? 22.328 2.546 -18.686 1.00 84.75 75 GLN A N 1
ATOM 627 C CA . GLN A 1 75 ? 23.412 1.869 -17.962 1.00 84.75 75 GLN A CA 1
ATOM 628 C C . GLN A 1 75 ? 22.914 1.242 -16.651 1.00 84.75 75 GLN A C 1
ATOM 630 O O . GLN A 1 75 ? 23.289 0.112 -16.329 1.00 84.75 75 GLN A O 1
ATOM 635 N N . LEU A 1 76 ? 22.020 1.930 -15.930 1.00 85.50 76 LEU A N 1
ATOM 636 C CA . LEU A 1 76 ? 21.371 1.402 -14.725 1.00 85.50 76 LEU A CA 1
ATOM 637 C C . LEU A 1 76 ? 20.534 0.156 -15.040 1.00 85.50 76 LEU A C 1
ATOM 639 O O . LEU A 1 76 ? 20.673 -0.864 -14.363 1.00 85.50 76 LEU A O 1
ATOM 643 N N . ALA A 1 77 ? 19.720 0.224 -16.098 1.00 86.88 77 ALA A N 1
ATOM 644 C CA . ALA A 1 77 ? 18.917 -0.899 -16.570 1.00 86.88 77 ALA A CA 1
ATOM 645 C C . ALA A 1 77 ? 19.804 -2.076 -17.013 1.00 86.88 77 ALA A C 1
ATOM 647 O O . ALA A 1 77 ? 19.516 -3.219 -16.680 1.00 86.88 77 ALA A O 1
ATOM 648 N N . SER A 1 78 ? 20.943 -1.817 -17.662 1.00 88.81 78 SER A N 1
ATOM 649 C CA . SER A 1 78 ? 21.873 -2.862 -18.108 1.00 88.81 78 SER A CA 1
ATOM 650 C C . SER A 1 78 ? 22.448 -3.683 -16.947 1.00 88.81 78 SER A C 1
ATOM 652 O O . SER A 1 78 ? 22.598 -4.901 -17.061 1.00 88.81 78 SER A O 1
ATOM 654 N N . LEU A 1 79 ? 22.750 -3.034 -15.814 1.00 88.50 79 LEU A N 1
ATOM 655 C CA . LEU A 1 79 ? 23.258 -3.701 -14.614 1.00 88.50 79 LEU A CA 1
ATOM 656 C C . LEU A 1 79 ? 22.185 -4.605 -14.006 1.00 88.50 79 LEU A C 1
ATOM 658 O O . LEU A 1 79 ? 22.467 -5.758 -13.689 1.00 88.50 79 LEU A O 1
ATOM 662 N N . LEU A 1 80 ? 20.960 -4.087 -13.902 1.00 89.44 80 LEU A N 1
ATOM 663 C CA . LEU A 1 80 ? 19.806 -4.810 -13.371 1.00 89.44 80 LEU A CA 1
ATOM 664 C C . LEU A 1 80 ? 19.384 -5.974 -14.277 1.00 89.44 80 LEU A C 1
ATOM 666 O O . LEU A 1 80 ? 19.013 -7.037 -13.786 1.00 89.44 80 LEU A O 1
ATOM 670 N N . PHE A 1 81 ? 19.481 -5.798 -15.594 1.00 90.25 81 PHE A N 1
ATOM 671 C CA . PHE A 1 81 ? 19.182 -6.831 -16.579 1.00 90.25 81 PHE A CA 1
ATOM 672 C C . PHE A 1 81 ? 20.199 -7.976 -16.492 1.00 90.25 81 PHE A C 1
ATOM 674 O O . PHE A 1 81 ? 19.830 -9.145 -16.412 1.00 90.25 81 PHE A O 1
ATOM 681 N N . LYS A 1 82 ? 21.500 -7.661 -16.401 1.00 87.31 82 LYS A N 1
ATOM 682 C CA . LYS A 1 82 ? 22.558 -8.672 -16.217 1.00 87.31 82 LYS A CA 1
ATOM 683 C C . LYS A 1 82 ? 22.408 -9.456 -14.913 1.00 87.31 82 LYS A C 1
ATOM 685 O O . LYS A 1 82 ? 22.734 -10.638 -14.886 1.00 87.31 82 LYS A O 1
ATOM 690 N N . SER A 1 83 ? 21.909 -8.821 -13.853 1.00 85.75 83 SER A N 1
ATOM 691 C CA . SER A 1 83 ? 21.635 -9.478 -12.573 1.00 85.75 83 SER A CA 1
ATOM 692 C C . SER A 1 83 ? 20.265 -10.161 -12.500 1.00 85.75 83 SER A C 1
ATOM 694 O O . SER A 1 83 ? 19.929 -10.669 -11.435 1.00 85.75 83 SER A O 1
ATOM 696 N N . GLN A 1 84 ? 19.482 -10.180 -13.589 1.00 87.56 84 GLN A N 1
ATOM 697 C CA . GLN A 1 84 ? 18.131 -10.765 -13.670 1.00 87.56 84 GLN A CA 1
ATOM 698 C C . GLN A 1 84 ? 17.079 -10.094 -12.768 1.00 87.56 84 GLN A C 1
ATOM 700 O O . GLN A 1 84 ? 16.086 -10.708 -12.390 1.00 87.56 84 GLN A O 1
ATOM 705 N N . TRP A 1 85 ? 17.277 -8.823 -12.414 1.00 89.81 85 TRP A N 1
ATOM 706 C CA . TRP A 1 85 ? 16.308 -8.047 -11.627 1.00 89.81 85 TRP A CA 1
ATOM 707 C C . TRP A 1 85 ? 15.221 -7.413 -12.492 1.00 89.81 85 TRP A C 1
ATOM 709 O O . TRP A 1 85 ? 14.154 -7.075 -11.983 1.00 89.81 85 TRP A O 1
ATOM 719 N N . ILE A 1 86 ? 15.510 -7.227 -13.778 1.00 92.25 86 ILE A N 1
ATOM 720 C CA . ILE A 1 86 ? 14.571 -6.709 -14.766 1.00 92.25 86 ILE A CA 1
ATOM 721 C C . ILE A 1 86 ? 14.705 -7.493 -16.065 1.00 92.25 86 ILE A C 1
ATOM 723 O O . ILE A 1 86 ? 15.750 -8.092 -16.331 1.00 92.25 86 ILE A O 1
ATOM 727 N N . ASP A 1 87 ? 13.668 -7.409 -16.876 1.00 91.56 87 ASP A N 1
ATOM 728 C CA . ASP A 1 87 ? 13.650 -7.834 -18.265 1.00 91.56 87 ASP A CA 1
ATOM 729 C C . ASP A 1 87 ? 13.203 -6.639 -19.134 1.00 91.56 87 ASP A C 1
ATOM 731 O O . ASP A 1 87 ? 12.586 -5.693 -18.635 1.00 91.56 87 ASP A O 1
ATOM 735 N N . LEU A 1 88 ? 13.592 -6.617 -20.407 1.00 92.12 88 LEU A N 1
ATOM 736 C CA . LEU A 1 88 ? 13.452 -5.457 -21.285 1.00 92.12 88 LEU A CA 1
ATOM 737 C C . LEU A 1 88 ? 12.877 -5.848 -22.652 1.00 92.12 88 LEU A C 1
ATOM 739 O O . LEU A 1 88 ? 13.184 -6.917 -23.193 1.00 92.12 88 LEU A O 1
ATOM 743 N N . GLU A 1 89 ? 12.095 -4.943 -23.237 1.00 91.19 89 GLU A N 1
ATOM 744 C CA . GLU A 1 89 ? 11.711 -4.972 -24.656 1.00 91.19 89 GLU A CA 1
ATOM 745 C C . GLU A 1 89 ? 11.975 -3.624 -25.299 1.00 91.19 89 GLU A C 1
ATOM 747 O O . GLU A 1 89 ? 11.952 -2.600 -24.625 1.00 91.19 89 GLU A O 1
ATOM 752 N N . PHE A 1 90 ? 12.204 -3.621 -26.606 1.00 89.50 90 PHE A N 1
ATOM 753 C CA . PHE A 1 90 ? 12.385 -2.402 -27.376 1.00 89.50 90 PHE A CA 1
ATOM 754 C C . PHE A 1 90 ? 11.537 -2.424 -28.643 1.00 89.50 90 PHE A C 1
ATOM 756 O O . PHE A 1 90 ? 11.431 -3.457 -29.311 1.00 89.50 90 PHE A O 1
ATOM 763 N N . CYS A 1 91 ? 10.958 -1.271 -28.958 1.00 87.50 91 CYS A N 1
ATOM 764 C CA . CYS A 1 91 ? 10.226 -1.006 -30.188 1.00 87.50 91 CYS A CA 1
ATOM 765 C C . CYS A 1 91 ? 10.540 0.416 -30.671 1.00 87.50 91 CYS A C 1
ATOM 767 O O . CYS A 1 91 ? 10.812 1.304 -29.865 1.00 87.50 91 CYS A O 1
ATOM 769 N N . VAL A 1 92 ? 10.506 0.632 -31.981 1.00 86.19 92 VAL A N 1
ATOM 770 C CA . VAL A 1 92 ? 10.665 1.937 -32.632 1.00 86.19 92 VAL A CA 1
ATOM 771 C C . VAL A 1 92 ? 9.303 2.395 -33.142 1.00 86.19 92 VAL A C 1
ATOM 773 O O . VAL A 1 92 ? 8.569 1.605 -33.739 1.00 86.19 92 VAL A O 1
ATOM 776 N N . HIS A 1 93 ? 8.980 3.670 -32.919 1.00 84.81 93 HIS A N 1
ATOM 777 C CA . HIS A 1 93 ? 7.734 4.284 -33.373 1.00 84.81 93 HIS A CA 1
ATOM 778 C C . HIS A 1 93 ? 7.588 4.216 -34.904 1.00 84.81 93 HIS A C 1
ATOM 780 O O . HIS A 1 93 ? 8.580 4.162 -35.635 1.00 84.81 93 HIS A O 1
ATOM 786 N N . GLU A 1 94 ? 6.353 4.265 -35.413 1.00 78.50 94 GLU A N 1
ATOM 787 C CA . GLU A 1 94 ? 6.072 4.121 -36.849 1.00 78.50 94 GLU A CA 1
ATOM 788 C C . GLU A 1 94 ? 6.812 5.147 -37.720 1.00 78.50 94 GLU A C 1
ATOM 790 O O . GLU A 1 94 ? 7.299 4.787 -38.801 1.00 78.50 94 GLU A O 1
ATOM 795 N N . ASP A 1 95 ? 6.952 6.371 -37.203 1.00 77.50 95 ASP A N 1
ATOM 796 C CA . ASP A 1 95 ? 7.635 7.502 -37.844 1.00 77.50 95 ASP A CA 1
ATOM 797 C C . ASP A 1 95 ? 9.169 7.445 -37.739 1.00 77.50 95 ASP A C 1
ATOM 799 O O . ASP A 1 95 ? 9.860 8.286 -38.312 1.00 77.50 95 ASP A O 1
ATOM 803 N N . GLY A 1 96 ? 9.722 6.496 -36.973 1.00 75.94 96 GLY A N 1
ATOM 804 C CA . GLY A 1 96 ? 11.164 6.371 -36.743 1.00 75.94 96 GLY A CA 1
ATOM 805 C C . GLY A 1 96 ? 11.782 7.510 -35.923 1.00 75.94 96 GLY A C 1
ATOM 806 O O . GLY A 1 96 ? 13.000 7.571 -35.787 1.00 75.94 96 GLY A O 1
ATOM 807 N N . SER A 1 97 ? 10.974 8.409 -35.360 1.00 81.06 97 SER A N 1
ATOM 808 C CA . SER A 1 97 ? 11.436 9.573 -34.594 1.00 81.06 97 SER A CA 1
ATOM 809 C C . SER A 1 97 ? 12.009 9.206 -33.221 1.00 81.06 97 SER A C 1
ATOM 811 O O . SER A 1 97 ? 12.973 9.819 -32.764 1.00 81.06 97 SER A O 1
ATOM 813 N N . TYR A 1 98 ? 11.447 8.189 -32.570 1.00 85.88 98 TYR A N 1
ATOM 814 C CA . TYR A 1 98 ? 11.876 7.712 -31.260 1.00 85.88 98 TYR A CA 1
ATOM 815 C C . TYR A 1 98 ? 11.620 6.213 -31.093 1.00 85.88 98 TYR A C 1
ATOM 817 O O . TYR A 1 98 ? 10.892 5.594 -31.871 1.00 85.88 98 TYR A O 1
ATOM 825 N N . GLY A 1 99 ? 12.240 5.626 -30.074 1.00 86.81 99 GLY A N 1
ATOM 826 C CA . GLY A 1 99 ? 11.980 4.268 -29.622 1.00 86.81 99 GLY A CA 1
ATOM 827 C C . GLY A 1 99 ? 11.581 4.228 -28.154 1.00 86.81 99 GLY A C 1
ATOM 828 O O . GLY A 1 99 ? 11.913 5.121 -27.376 1.00 86.81 99 GLY A O 1
ATOM 829 N N . THR A 1 100 ? 10.892 3.160 -27.782 1.00 89.94 100 THR A N 1
ATOM 830 C CA . THR A 1 100 ? 10.394 2.921 -26.432 1.00 89.94 100 THR A CA 1
ATOM 831 C C . THR A 1 100 ? 10.993 1.628 -25.906 1.00 89.94 100 THR A C 1
ATOM 833 O O . THR A 1 100 ? 10.912 0.578 -26.547 1.00 89.94 100 THR A O 1
ATOM 836 N N . VAL A 1 101 ? 11.595 1.696 -24.719 1.00 91.00 101 VAL A N 1
ATOM 837 C CA . VAL A 1 101 ? 12.057 0.528 -23.966 1.00 91.00 101 VAL A CA 1
ATOM 838 C C . VAL A 1 101 ? 11.029 0.211 -22.887 1.00 91.00 101 VAL A C 1
ATOM 840 O O . VAL A 1 101 ? 10.848 1.005 -21.968 1.00 91.00 101 VAL A O 1
ATOM 843 N N . ARG A 1 102 ? 10.379 -0.951 -22.958 1.00 92.38 102 ARG A N 1
ATOM 844 C CA . ARG A 1 102 ? 9.532 -1.456 -21.869 1.00 92.38 102 ARG A CA 1
ATOM 845 C C . ARG A 1 102 ? 10.390 -2.123 -20.814 1.00 92.38 102 ARG A C 1
ATOM 847 O O . ARG A 1 102 ? 11.277 -2.915 -21.135 1.00 92.38 102 ARG A O 1
ATOM 854 N N . VAL A 1 103 ? 10.093 -1.822 -19.559 1.00 92.62 103 VAL A N 1
ATOM 855 C CA . VAL A 1 103 ? 10.791 -2.344 -18.392 1.00 92.62 103 VAL A CA 1
ATOM 856 C C . VAL A 1 103 ? 9.852 -3.255 -17.617 1.00 92.62 103 VAL A C 1
ATOM 858 O O . VAL A 1 103 ? 8.808 -2.840 -17.111 1.00 92.62 103 VAL A O 1
ATOM 861 N N . TYR A 1 104 ? 10.270 -4.508 -17.491 1.00 93.25 104 TYR A N 1
ATOM 862 C CA . TYR A 1 104 ? 9.595 -5.526 -16.710 1.00 93.25 104 TYR A CA 1
ATOM 863 C C . TYR A 1 104 ? 10.381 -5.752 -15.420 1.00 93.25 104 TYR A C 1
ATOM 865 O O . TYR A 1 104 ? 11.559 -6.106 -15.455 1.00 93.25 104 TYR A O 1
ATOM 873 N N . LEU A 1 105 ? 9.762 -5.519 -14.268 1.00 92.75 105 LEU A N 1
ATOM 874 C CA . LEU A 1 105 ? 10.424 -5.583 -12.967 1.00 92.75 105 LEU A CA 1
ATOM 875 C C . LEU A 1 105 ? 10.200 -6.940 -12.320 1.00 92.75 105 LEU A C 1
ATOM 877 O O . LEU A 1 105 ? 9.075 -7.428 -12.283 1.00 92.75 105 LEU A O 1
ATOM 881 N N . LEU A 1 106 ? 11.250 -7.543 -11.765 1.00 92.50 106 LEU A N 1
ATOM 882 C CA . LEU A 1 106 ? 11.075 -8.771 -11.007 1.00 92.50 106 LEU A CA 1
ATOM 883 C C . LEU A 1 106 ? 10.609 -8.456 -9.569 1.00 92.50 106 LEU A C 1
ATOM 885 O O . LEU A 1 106 ? 11.347 -7.780 -8.841 1.00 92.50 106 LEU A O 1
ATOM 889 N N . PRO A 1 107 ? 9.447 -8.974 -9.129 1.00 92.31 107 PRO A N 1
ATOM 890 C CA . PRO A 1 107 ? 8.962 -8.808 -7.762 1.00 92.31 107 PRO A CA 1
ATOM 891 C C . PRO A 1 107 ? 9.936 -9.341 -6.698 1.00 92.31 107 PRO A C 1
ATOM 893 O O . PRO A 1 107 ? 10.535 -10.406 -6.862 1.00 92.31 107 PRO A O 1
ATOM 896 N N . ASP A 1 108 ? 10.060 -8.646 -5.562 1.00 89.69 108 ASP A N 1
ATOM 897 C CA . ASP A 1 108 ? 10.863 -9.061 -4.401 1.00 89.69 108 ASP A CA 1
ATOM 898 C C . ASP A 1 108 ? 10.236 -10.224 -3.613 1.00 89.69 108 ASP A C 1
ATOM 900 O O . ASP A 1 108 ? 10.922 -10.904 -2.841 1.00 89.69 108 ASP A O 1
ATOM 904 N N . ASP A 1 109 ? 8.947 -10.481 -3.800 1.00 88.19 109 ASP A N 1
ATOM 905 C CA . ASP A 1 109 ? 8.216 -11.609 -3.231 1.00 88.19 109 ASP A CA 1
ATOM 906 C C . ASP A 1 109 ? 8.346 -12.905 -4.048 1.00 88.19 109 ASP A C 1
ATOM 908 O O . ASP A 1 109 ? 8.182 -13.976 -3.466 1.00 88.19 109 ASP A O 1
ATOM 912 N N . ALA A 1 110 ? 8.771 -12.846 -5.314 1.00 85.69 110 ALA A N 1
ATOM 913 C CA . ALA A 1 110 ? 9.042 -14.022 -6.150 1.00 85.69 110 ALA A CA 1
ATOM 914 C C . ALA A 1 110 ? 10.485 -14.548 -5.988 1.00 85.69 110 ALA A C 1
ATOM 916 O O . ALA A 1 110 ? 11.375 -13.807 -5.575 1.00 85.69 110 ALA A O 1
ATOM 917 N N . TYR A 1 111 ? 10.754 -15.821 -6.316 1.00 82.50 111 TYR A N 1
ATOM 918 C CA . TYR A 1 111 ? 12.108 -16.423 -6.390 1.00 82.50 111 TYR A CA 1
ATOM 919 C C . TYR A 1 111 ? 13.028 -16.167 -5.179 1.00 82.50 111 TYR A C 1
ATOM 921 O O . TYR A 1 111 ? 14.246 -15.999 -5.317 1.00 82.50 111 TYR A O 1
ATOM 929 N N . ARG A 1 112 ? 12.456 -16.137 -3.966 1.00 76.88 112 ARG A N 1
ATOM 930 C CA . ARG A 1 112 ? 13.216 -15.921 -2.725 1.00 76.88 112 ARG A CA 1
ATOM 931 C C . ARG A 1 112 ? 14.319 -16.980 -2.591 1.00 76.88 112 ARG A C 1
ATOM 933 O O . ARG A 1 112 ? 14.045 -18.174 -2.631 1.00 76.88 112 ARG A O 1
ATOM 940 N N . GLY A 1 113 ? 15.564 -16.530 -2.438 1.00 74.00 113 GLY A N 1
ATOM 941 C CA . GLY A 1 113 ? 16.742 -17.393 -2.281 1.00 74.00 113 GLY A CA 1
ATOM 942 C C . GLY A 1 113 ? 17.433 -17.821 -3.583 1.00 74.00 113 GLY A C 1
ATOM 943 O O . GLY A 1 113 ? 18.567 -18.284 -3.515 1.00 74.00 113 GLY A O 1
ATOM 944 N N . LEU A 1 114 ? 16.808 -17.633 -4.752 1.00 78.12 114 LEU A N 1
ATOM 945 C CA . LEU A 1 114 ? 17.425 -17.930 -6.055 1.00 78.12 114 LEU A CA 1
ATOM 946 C C . LEU A 1 114 ? 18.161 -16.724 -6.645 1.00 78.12 114 LEU A C 1
ATOM 948 O O . LEU A 1 114 ? 19.183 -16.890 -7.305 1.00 78.12 114 LEU A O 1
ATOM 952 N N . ILE A 1 115 ? 17.653 -15.517 -6.396 1.00 79.81 115 ILE A N 1
ATOM 953 C CA . ILE A 1 115 ? 18.244 -14.268 -6.880 1.00 79.81 115 ILE A CA 1
ATOM 954 C C . ILE A 1 115 ? 18.807 -13.505 -5.692 1.00 79.81 115 ILE A C 1
ATOM 956 O O . ILE A 1 115 ? 18.116 -13.281 -4.693 1.00 79.81 115 ILE A O 1
ATOM 960 N N . ASP A 1 116 ? 20.070 -13.098 -5.803 1.00 79.44 116 ASP A N 1
ATOM 961 C CA . ASP A 1 116 ? 20.718 -12.313 -4.764 1.00 79.44 116 ASP A CA 1
ATOM 962 C C . ASP A 1 116 ? 20.124 -10.899 -4.709 1.00 79.44 116 ASP A C 1
ATOM 964 O O . ASP A 1 116 ? 20.303 -10.079 -5.613 1.00 79.44 116 ASP A O 1
ATOM 968 N N . ARG A 1 117 ? 19.420 -10.624 -3.606 1.00 81.69 117 ARG A N 1
ATOM 969 C CA . ARG A 1 117 ? 18.818 -9.326 -3.269 1.00 81.69 117 ARG A CA 1
ATOM 970 C C . ARG A 1 117 ? 19.556 -8.603 -2.143 1.00 81.69 117 ARG A C 1
ATOM 972 O O . ARG A 1 117 ? 19.018 -7.667 -1.550 1.00 81.69 117 ARG A O 1
ATOM 979 N N . THR A 1 118 ? 20.769 -9.025 -1.796 1.00 83.06 118 THR A N 1
ATOM 980 C CA . THR A 1 118 ? 21.546 -8.406 -0.709 1.00 83.06 118 THR A CA 1
ATOM 981 C C . THR A 1 118 ? 22.338 -7.185 -1.174 1.00 83.06 118 THR A C 1
ATOM 983 O O . THR A 1 118 ? 22.626 -6.292 -0.375 1.00 83.06 118 THR A O 1
ATOM 986 N N . SER A 1 119 ? 22.628 -7.089 -2.473 1.00 85.62 119 SER A N 1
ATOM 987 C CA . SER A 1 119 ? 23.458 -6.027 -3.036 1.00 85.62 119 SER A CA 1
ATOM 988 C C . SER A 1 119 ? 22.806 -4.637 -2.943 1.00 85.62 119 SER A C 1
ATOM 990 O O . SER A 1 119 ? 21.785 -4.318 -3.555 1.00 85.62 119 SER A O 1
ATOM 992 N N . LEU A 1 120 ? 23.445 -3.754 -2.172 1.00 86.00 120 LEU A N 1
ATOM 993 C CA . LEU A 1 120 ? 22.982 -2.377 -1.970 1.00 86.00 120 LEU A CA 1
ATOM 994 C C . LEU A 1 120 ? 23.100 -1.520 -3.237 1.00 86.00 120 LEU A C 1
ATOM 996 O O . LEU A 1 120 ? 22.316 -0.593 -3.426 1.00 86.00 120 LEU A O 1
ATOM 1000 N N . SER A 1 121 ? 24.073 -1.811 -4.103 1.00 87.94 121 SER A N 1
ATOM 1001 C CA . SER A 1 121 ? 24.253 -1.105 -5.374 1.00 87.94 121 SER A CA 1
ATOM 1002 C C . SER A 1 121 ? 23.081 -1.350 -6.323 1.00 87.94 121 SER A C 1
ATOM 1004 O O . SER A 1 121 ? 22.532 -0.383 -6.843 1.00 87.94 121 SER A O 1
ATOM 1006 N N . LEU A 1 122 ? 22.644 -2.605 -6.492 1.00 87.94 122 LEU A N 1
ATOM 1007 C CA . LEU A 1 122 ? 21.505 -2.943 -7.352 1.00 87.94 122 LEU A CA 1
ATOM 1008 C C . LEU A 1 122 ? 20.201 -2.360 -6.810 1.00 87.94 122 LEU A C 1
ATOM 1010 O O . LEU A 1 122 ? 19.436 -1.789 -7.580 1.00 87.94 122 LEU A O 1
ATOM 1014 N N . LYS A 1 123 ? 19.990 -2.376 -5.486 1.00 88.25 123 LYS A N 1
ATOM 1015 C CA . LYS A 1 123 ? 18.842 -1.689 -4.864 1.00 88.25 123 LYS A CA 1
ATOM 1016 C C . LYS A 1 123 ? 18.815 -0.199 -5.183 1.00 88.25 123 LYS A C 1
ATOM 1018 O O . LYS A 1 123 ? 17.779 0.316 -5.588 1.00 88.25 123 LYS A O 1
ATOM 1023 N N . LYS A 1 124 ? 19.956 0.488 -5.055 1.00 87.88 124 LYS A N 1
ATOM 1024 C CA . LYS A 1 124 ? 20.070 1.914 -5.403 1.00 87.88 124 LYS A CA 1
ATOM 1025 C C . LYS A 1 124 ? 19.813 2.159 -6.889 1.00 87.88 124 LYS A C 1
ATOM 1027 O O . LYS A 1 124 ? 19.119 3.113 -7.225 1.00 87.88 124 LYS A O 1
ATOM 1032 N N . SER A 1 125 ? 20.345 1.311 -7.770 1.00 88.50 125 SER A N 1
ATOM 1033 C CA . SER A 1 125 ? 20.104 1.405 -9.214 1.00 88.50 125 SER A CA 1
ATOM 1034 C C . SER A 1 125 ? 18.634 1.185 -9.562 1.00 88.50 125 SER A C 1
ATOM 1036 O O . SER A 1 125 ? 18.091 1.942 -10.357 1.00 88.50 125 SER A O 1
ATOM 1038 N N . ARG A 1 126 ? 17.974 0.203 -8.935 1.00 89.88 126 ARG A N 1
ATOM 1039 C CA . ARG A 1 126 ? 16.543 -0.071 -9.114 1.00 89.88 126 ARG A CA 1
ATOM 1040 C C . ARG A 1 126 ? 15.682 1.080 -8.617 1.00 89.88 126 ARG A C 1
ATOM 1042 O O . ARG A 1 126 ? 14.801 1.522 -9.337 1.00 89.88 126 ARG A O 1
ATOM 1049 N N . HIS A 1 127 ? 15.963 1.592 -7.423 1.00 88.44 127 HIS A N 1
ATOM 1050 C CA . HIS A 1 127 ? 15.258 2.747 -6.876 1.00 88.44 127 HIS A CA 1
ATOM 1051 C C . HIS A 1 127 ? 15.380 3.968 -7.803 1.00 88.44 127 HIS A C 1
ATOM 1053 O O . HIS A 1 127 ? 14.381 4.599 -8.125 1.00 88.44 127 HIS A O 1
ATOM 1059 N N . ARG A 1 128 ? 16.578 4.247 -8.335 1.00 87.69 128 ARG A N 1
ATOM 1060 C CA . ARG A 1 128 ? 16.757 5.297 -9.353 1.00 87.69 128 ARG A CA 1
ATOM 1061 C C . ARG A 1 128 ? 15.978 5.016 -10.635 1.00 87.69 128 ARG A C 1
ATOM 1063 O O . ARG A 1 128 ? 15.400 5.943 -11.182 1.00 87.69 128 ARG A O 1
ATOM 1070 N N . LEU A 1 129 ? 15.972 3.766 -11.103 1.00 88.88 129 LEU A N 1
ATOM 1071 C CA . LEU A 1 129 ? 15.231 3.365 -12.297 1.00 88.88 129 LEU A CA 1
ATOM 1072 C C . LEU A 1 129 ? 13.731 3.625 -12.124 1.00 88.88 129 LEU A C 1
ATOM 1074 O O . LEU A 1 129 ? 13.147 4.235 -13.003 1.00 88.88 129 LEU A O 1
ATOM 1078 N N . LEU A 1 130 ? 13.139 3.250 -10.985 1.00 88.75 130 LEU A N 1
ATOM 1079 C CA . LEU A 1 130 ? 11.717 3.468 -10.691 1.00 88.75 130 LEU A CA 1
ATOM 1080 C C . LEU A 1 130 ? 11.290 4.935 -10.860 1.00 88.75 130 LEU A C 1
ATOM 1082 O O . LEU A 1 130 ? 10.234 5.201 -11.426 1.00 88.75 130 LEU A O 1
ATOM 1086 N N . HIS A 1 131 ? 12.124 5.884 -10.429 1.00 85.38 131 HIS A N 1
ATOM 1087 C CA . HIS A 1 131 ? 11.860 7.321 -10.578 1.00 85.38 131 HIS A CA 1
ATOM 1088 C C . HIS A 1 131 ? 12.081 7.868 -11.999 1.00 85.38 131 HIS A C 1
ATOM 1090 O O . HIS A 1 131 ? 11.734 9.018 -12.260 1.00 85.38 131 HIS A O 1
ATOM 1096 N N . LEU A 1 132 ? 12.684 7.082 -12.894 1.00 86.94 132 LEU A N 1
ATOM 1097 C CA . LEU A 1 132 ? 12.910 7.433 -14.298 1.00 86.94 132 LEU A CA 1
ATOM 1098 C C . LEU A 1 132 ? 11.894 6.786 -15.246 1.00 86.94 132 LEU A C 1
ATOM 1100 O O . LEU A 1 132 ? 11.923 7.096 -16.432 1.00 86.94 132 LEU A O 1
ATOM 1104 N N . LEU A 1 133 ? 11.048 5.872 -14.761 1.00 88.38 133 LEU A N 1
ATOM 1105 C CA . LEU A 1 133 ? 10.039 5.218 -15.590 1.00 88.38 133 LEU A CA 1
ATOM 1106 C C . LEU A 1 133 ? 8.848 6.143 -15.841 1.00 88.38 133 LEU A C 1
ATOM 1108 O O . LEU A 1 133 ? 8.373 6.826 -14.931 1.00 88.38 133 LEU A O 1
ATOM 1112 N N . ASP A 1 134 ? 8.349 6.084 -17.069 1.00 88.44 134 ASP A N 1
ATOM 1113 C CA . ASP A 1 134 ? 7.019 6.546 -17.443 1.00 88.44 134 ASP A CA 1
ATOM 1114 C C . ASP A 1 134 ? 6.017 5.393 -17.255 1.00 88.44 134 ASP A C 1
ATOM 1116 O O . ASP A 1 134 ? 6.264 4.267 -17.698 1.00 88.44 134 ASP A O 1
ATOM 1120 N N . TYR A 1 135 ? 4.908 5.673 -16.571 1.00 88.56 135 TYR A N 1
ATOM 1121 C CA . TYR A 1 135 ? 3.854 4.711 -16.223 1.00 88.56 135 TYR A CA 1
ATOM 1122 C C . TYR A 1 135 ? 2.591 4.885 -17.094 1.00 88.56 135 TYR A C 1
ATOM 1124 O O . TYR A 1 135 ? 1.570 4.248 -16.841 1.00 88.56 135 TYR A O 1
ATOM 1132 N N . SER A 1 136 ? 2.628 5.753 -18.111 1.00 87.81 136 SER A N 1
ATOM 1133 C CA . SER A 1 136 ? 1.502 6.003 -19.017 1.00 87.81 136 SER A CA 1
ATOM 1134 C C . SER A 1 136 ? 1.201 4.800 -19.916 1.00 87.81 136 SER A C 1
ATOM 1136 O O . SER A 1 136 ? 2.103 4.186 -20.493 1.00 87.81 136 SER A O 1
ATOM 1138 N N . THR A 1 137 ? -0.083 4.474 -20.088 1.00 87.69 137 THR A N 1
ATOM 1139 C CA . THR A 1 137 ? -0.527 3.407 -21.001 1.00 87.69 137 THR A CA 1
ATOM 1140 C C . THR A 1 137 ? -0.194 3.728 -22.456 1.00 87.69 137 THR A C 1
ATOM 1142 O O . THR A 1 137 ? 0.233 2.839 -23.188 1.00 87.69 137 THR A O 1
ATOM 1145 N N . ASP A 1 138 ? -0.309 4.996 -22.857 1.00 86.56 138 ASP A N 1
ATOM 1146 C CA . ASP A 1 138 ? -0.021 5.435 -24.228 1.00 86.56 138 ASP A CA 1
ATOM 1147 C C . ASP A 1 138 ? 1.465 5.266 -24.565 1.00 86.56 138 ASP A C 1
ATOM 1149 O O . ASP A 1 138 ? 1.826 4.807 -25.652 1.00 86.56 138 ASP A O 1
ATOM 1153 N N . ALA A 1 139 ? 2.332 5.577 -23.598 1.00 86.50 139 ALA A N 1
ATOM 1154 C CA . ALA A 1 139 ? 3.770 5.412 -23.736 1.00 86.50 139 ALA A CA 1
ATOM 1155 C C . ALA A 1 139 ? 4.154 3.924 -23.750 1.00 86.50 139 ALA A C 1
ATOM 1157 O O . ALA A 1 139 ? 4.989 3.504 -24.553 1.00 86.50 139 ALA A O 1
ATOM 1158 N N . TRP A 1 140 ? 3.491 3.098 -22.930 1.00 88.50 140 TRP A N 1
ATOM 1159 C CA . TRP A 1 140 ? 3.679 1.648 -22.932 1.00 88.50 140 TRP A CA 1
ATOM 1160 C C . TRP A 1 140 ? 3.306 1.016 -24.273 1.00 88.50 140 TRP A C 1
ATOM 1162 O O . TRP A 1 140 ? 4.045 0.168 -24.773 1.00 88.50 140 TRP A O 1
ATOM 1172 N N . GLU A 1 141 ? 2.193 1.416 -24.884 1.00 86.62 141 GLU A N 1
ATOM 1173 C CA . GLU A 1 141 ? 1.786 0.957 -26.220 1.00 86.62 141 GLU A CA 1
ATOM 1174 C C . GLU A 1 141 ? 2.715 1.460 -27.333 1.00 86.62 141 GLU A C 1
ATOM 1176 O O . GLU A 1 141 ? 2.799 0.829 -28.387 1.00 86.62 141 GLU A O 1
ATOM 1181 N N . GLY A 1 142 ? 3.489 2.512 -27.054 1.00 81.25 142 GLY A N 1
ATOM 1182 C CA . GLY A 1 142 ? 4.406 3.143 -27.995 1.00 81.25 142 GLY A CA 1
ATOM 1183 C C . GLY A 1 142 ? 3.740 4.218 -28.851 1.00 81.25 142 GLY A C 1
ATOM 1184 O O . GLY A 1 142 ? 4.300 4.569 -29.879 1.00 81.25 142 GLY A O 1
ATOM 1185 N N . ASN A 1 143 ? 2.572 4.728 -28.449 1.00 83.81 143 ASN A N 1
ATOM 1186 C CA . ASN A 1 143 ? 1.838 5.781 -29.160 1.00 83.81 143 ASN A CA 1
ATOM 1187 C C . ASN A 1 143 ? 2.410 7.181 -28.870 1.00 83.81 143 ASN A C 1
ATOM 1189 O O . ASN A 1 143 ? 2.262 8.102 -29.675 1.00 83.81 143 ASN A O 1
ATOM 1193 N N . THR A 1 144 ? 3.046 7.354 -27.709 1.00 84.19 144 THR A N 1
ATOM 1194 C CA . THR A 1 144 ? 3.674 8.606 -27.275 1.00 84.19 144 THR A CA 1
ATOM 1195 C C . THR A 1 144 ? 5.127 8.386 -26.866 1.00 84.19 144 THR A C 1
ATOM 1197 O O . THR A 1 144 ? 5.548 7.282 -26.508 1.00 84.19 144 THR A O 1
ATOM 1200 N N . PHE A 1 145 ? 5.922 9.458 -26.927 1.00 83.06 145 PHE A N 1
ATOM 1201 C CA . PHE A 1 145 ? 7.291 9.431 -26.428 1.00 83.06 145 PHE A CA 1
ATOM 1202 C C . PHE A 1 145 ? 7.278 9.292 -24.906 1.00 83.06 145 PHE A C 1
ATOM 1204 O O . PHE A 1 145 ? 6.771 10.176 -24.218 1.00 83.06 145 PHE A O 1
ATOM 1211 N N . ALA A 1 146 ? 7.865 8.207 -24.404 1.00 80.25 146 ALA A N 1
ATOM 1212 C CA . ALA A 1 146 ? 7.967 7.957 -22.975 1.00 80.25 146 ALA A CA 1
ATOM 1213 C C . ALA A 1 146 ? 8.817 9.043 -22.297 1.00 80.25 146 ALA A C 1
ATOM 1215 O O . ALA A 1 146 ? 10.016 9.188 -22.561 1.00 80.25 146 ALA A O 1
ATOM 1216 N N . CYS A 1 147 ? 8.177 9.802 -21.419 1.00 76.75 147 CYS A N 1
ATOM 1217 C CA . CYS A 1 147 ? 8.725 10.967 -20.750 1.00 76.75 147 CYS A CA 1
ATOM 1218 C C . CYS A 1 147 ? 8.464 10.828 -19.253 1.00 76.75 147 CYS A C 1
ATOM 1220 O O . CYS A 1 147 ? 7.402 10.378 -18.835 1.00 76.75 147 CYS A O 1
ATOM 1222 N N . VAL A 1 148 ? 9.423 11.234 -18.417 1.00 69.44 148 VAL A N 1
ATOM 1223 C CA . VAL A 1 148 ? 9.162 11.353 -16.976 1.00 69.44 148 VAL A CA 1
ATOM 1224 C C . VAL A 1 148 ? 8.288 12.584 -16.758 1.00 69.44 148 VAL A C 1
ATOM 1226 O O . VAL A 1 148 ? 8.773 13.650 -16.370 1.00 69.44 148 VAL A O 1
ATOM 1229 N N . ASP A 1 149 ? 7.001 12.444 -17.042 1.00 58.03 149 ASP A N 1
ATOM 1230 C CA . ASP A 1 149 ? 6.008 13.459 -16.750 1.00 58.03 149 ASP A CA 1
ATOM 1231 C C . ASP A 1 149 ? 5.838 13.601 -15.228 1.00 58.03 149 ASP A C 1
ATOM 1233 O O . ASP A 1 149 ? 6.184 12.725 -14.426 1.00 58.03 149 ASP A O 1
ATOM 1237 N N . GLY A 1 150 ? 5.287 14.739 -14.799 1.00 55.19 150 GLY A N 1
ATOM 1238 C CA . GLY A 1 150 ? 4.930 14.982 -13.395 1.00 55.19 150 GLY A CA 1
ATOM 1239 C C . GLY A 1 150 ? 3.878 14.012 -12.835 1.00 55.19 150 GLY A C 1
ATOM 1240 O O . GLY A 1 150 ? 3.585 14.076 -11.650 1.00 55.19 150 GLY A O 1
ATOM 1241 N N . SER A 1 151 ? 3.337 13.115 -13.664 1.00 55.59 151 SER A N 1
ATOM 1242 C CA . SER A 1 151 ? 2.307 12.116 -13.358 1.00 55.59 151 SER A CA 1
ATOM 1243 C C . SER A 1 151 ? 2.846 10.795 -12.795 1.00 55.59 151 SER A C 1
ATOM 1245 O O . SER A 1 151 ? 2.080 9.845 -12.637 1.00 55.59 151 SER A O 1
ATOM 1247 N N . SER A 1 152 ? 4.149 10.685 -12.498 1.00 66.88 152 SER A N 1
ATOM 1248 C CA . SER A 1 152 ? 4.679 9.458 -11.895 1.00 66.88 152 SER A CA 1
ATOM 1249 C C . SER A 1 152 ? 3.958 9.170 -10.565 1.00 66.88 152 SER A C 1
ATOM 1251 O O . SER A 1 152 ? 4.002 10.017 -9.668 1.00 66.88 152 SER A O 1
ATOM 1253 N N . PRO A 1 153 ? 3.387 7.964 -10.366 1.00 66.00 153 PRO A N 1
ATOM 1254 C CA . PRO A 1 153 ? 2.737 7.576 -9.108 1.00 66.00 153 PRO A CA 1
ATOM 1255 C C . PRO A 1 153 ? 3.704 7.594 -7.913 1.00 66.00 153 PRO A C 1
ATOM 1257 O O . PRO A 1 153 ? 3.285 7.526 -6.761 1.00 66.00 153 PRO A O 1
ATOM 1260 N N . LEU A 1 154 ? 5.010 7.696 -8.188 1.00 70.75 154 LEU A N 1
ATOM 1261 C CA . LEU A 1 154 ? 6.081 7.804 -7.205 1.00 70.75 154 LEU A CA 1
ATOM 1262 C C . LEU A 1 154 ? 6.494 9.250 -6.888 1.00 70.75 154 LEU A C 1
ATOM 1264 O O . LEU A 1 154 ? 7.321 9.434 -5.996 1.00 70.75 154 LEU A O 1
ATOM 1268 N N . ARG A 1 155 ? 6.009 10.253 -7.638 1.00 60.53 155 ARG A N 1
ATOM 1269 C CA . ARG A 1 155 ? 6.420 11.664 -7.507 1.00 60.53 155 ARG A CA 1
ATOM 1270 C C . ARG A 1 155 ? 5.422 12.570 -6.791 1.00 60.53 155 ARG A C 1
ATOM 1272 O O . ARG A 1 155 ? 5.863 13.591 -6.286 1.00 60.53 155 ARG A O 1
ATOM 1279 N N . GLY A 1 156 ? 4.141 12.231 -6.695 1.00 53.00 156 GLY A N 1
ATOM 1280 C CA . GLY A 1 156 ? 3.209 13.090 -5.962 1.00 53.00 156 GLY A CA 1
ATOM 1281 C C . GLY A 1 156 ? 1.756 12.708 -6.176 1.00 53.00 156 GLY A C 1
ATOM 1282 O O . GLY A 1 156 ? 1.294 12.723 -7.308 1.00 53.00 156 GLY A O 1
ATOM 1283 N N . ASP A 1 157 ? 1.124 12.290 -5.074 1.00 46.09 157 ASP A N 1
ATOM 1284 C CA . ASP A 1 157 ? -0.303 12.418 -4.704 1.00 46.09 157 ASP A CA 1
ATOM 1285 C C . ASP A 1 157 ? -0.717 11.300 -3.727 1.00 46.09 157 ASP A C 1
ATOM 1287 O O . ASP A 1 157 ? -1.594 11.498 -2.891 1.00 46.09 157 ASP A O 1
ATOM 1291 N N . ASN A 1 158 ? -0.034 10.144 -3.756 1.00 41.59 158 ASN A N 1
ATOM 1292 C CA . ASN A 1 158 ? -0.347 8.983 -2.902 1.00 41.59 158 ASN A CA 1
ATOM 1293 C C . ASN A 1 158 ? 0.667 8.721 -1.771 1.00 41.59 158 ASN A C 1
ATOM 1295 O O . ASN A 1 158 ? 0.436 7.865 -0.916 1.00 41.59 158 ASN A O 1
ATOM 1299 N N . VAL A 1 159 ? 1.780 9.459 -1.737 1.00 44.91 159 VAL A N 1
ATOM 1300 C CA . VAL A 1 159 ? 2.583 9.630 -0.518 1.00 44.91 159 VAL A CA 1
ATOM 1301 C C . VAL A 1 159 ? 1.981 10.832 0.188 1.00 44.91 159 VAL A C 1
ATOM 1303 O O . VAL A 1 159 ? 1.857 11.880 -0.430 1.00 44.91 159 VAL A O 1
ATOM 1306 N N . ALA A 1 160 ? 1.557 10.658 1.436 1.00 43.22 160 ALA A N 1
ATOM 1307 C CA . ALA A 1 160 ? 0.930 11.694 2.247 1.00 43.22 160 ALA A CA 1
ATOM 1308 C C . ALA A 1 160 ? 1.551 13.092 2.036 1.00 43.22 160 ALA A C 1
ATOM 1310 O O . ALA A 1 160 ? 2.701 13.312 2.414 1.00 43.22 160 ALA A O 1
ATOM 1311 N N . GLY A 1 161 ? 0.740 14.001 1.489 1.00 42.62 161 GLY A N 1
ATOM 1312 C CA . GLY A 1 161 ? 1.001 15.432 1.409 1.00 42.62 161 GLY A CA 1
ATOM 1313 C C . GLY A 1 161 ? 1.876 15.859 0.234 1.00 42.62 161 GLY A C 1
ATOM 1314 O O . GLY A 1 161 ? 2.905 15.255 -0.060 1.00 42.62 161 GLY A O 1
ATOM 1315 N N . ASP A 1 162 ? 1.476 16.962 -0.402 1.00 48.81 162 ASP A N 1
ATOM 1316 C CA . ASP A 1 162 ? 2.381 17.860 -1.129 1.00 48.81 162 ASP A CA 1
ATOM 1317 C C . ASP A 1 162 ? 3.709 17.975 -0.348 1.00 48.81 162 ASP A C 1
ATOM 1319 O O . ASP A 1 162 ? 3.687 17.991 0.885 1.00 48.81 162 ASP A O 1
ATOM 1323 N N . GLU A 1 163 ? 4.869 18.088 -1.007 1.00 54.25 163 GLU A N 1
ATOM 1324 C CA . GLU A 1 163 ? 6.181 18.192 -0.324 1.00 54.25 163 GLU A CA 1
ATOM 1325 C C . GLU A 1 163 ? 6.250 19.387 0.667 1.00 54.25 163 GLU A C 1
ATOM 1327 O O . GLU A 1 163 ? 7.203 19.527 1.438 1.00 54.25 163 GLU A O 1
ATOM 1332 N N . ASN A 1 164 ? 5.210 20.229 0.678 1.00 55.59 164 ASN A N 1
ATOM 1333 C CA . ASN A 1 164 ? 4.990 21.374 1.551 1.00 55.59 164 ASN A CA 1
ATOM 1334 C C . ASN A 1 164 ? 4.005 21.146 2.717 1.00 55.59 164 ASN A C 1
ATOM 1336 O O . ASN A 1 164 ? 3.828 22.067 3.521 1.00 55.59 164 ASN A O 1
ATOM 1340 N N . GLU A 1 165 ? 3.354 19.985 2.848 1.00 64.38 165 GLU A N 1
ATOM 1341 C CA . GLU A 1 165 ? 2.459 19.728 3.981 1.00 64.38 165 GLU A CA 1
ATOM 1342 C C . GLU A 1 165 ? 3.258 19.453 5.261 1.00 64.38 165 GLU A C 1
ATOM 1344 O O . GLU A 1 165 ? 3.933 18.438 5.437 1.00 64.38 165 GLU A O 1
ATOM 1349 N N . SER A 1 166 ? 3.166 20.379 6.215 1.00 80.81 166 SER A N 1
ATOM 1350 C CA . SER A 1 166 ? 3.708 20.175 7.557 1.00 80.81 166 SER A CA 1
ATOM 1351 C C . SER A 1 166 ? 2.970 19.031 8.255 1.00 80.81 166 SER A C 1
ATOM 1353 O O . SER A 1 166 ? 1.748 18.929 8.162 1.00 80.81 166 SER A O 1
ATOM 1355 N N . LEU A 1 167 ? 3.672 18.242 9.077 1.00 80.81 167 LEU A N 1
ATOM 1356 C CA . LEU A 1 167 ? 3.047 17.232 9.950 1.00 80.81 167 LEU A CA 1
ATOM 1357 C C . LEU A 1 167 ? 1.896 17.805 10.790 1.00 80.81 167 LEU A C 1
ATOM 1359 O O . LEU A 1 167 ? 0.941 17.097 11.097 1.00 80.81 167 LEU A O 1
ATOM 1363 N N . LEU A 1 168 ? 1.975 19.089 11.152 1.00 83.12 168 LEU A N 1
ATOM 1364 C CA . LEU A 1 168 ? 0.898 19.775 11.859 1.00 83.12 168 LEU A CA 1
ATOM 1365 C C . LEU A 1 168 ? -0.337 19.991 10.970 1.00 83.12 168 LEU A C 1
ATOM 1367 O O . LEU A 1 168 ? -1.456 19.871 11.455 1.00 83.12 168 LEU A O 1
ATOM 1371 N N . GLN A 1 169 ? -0.152 20.301 9.685 1.00 84.06 169 GLN A N 1
ATOM 1372 C CA . GLN A 1 169 ? -1.257 20.424 8.728 1.00 84.06 169 GLN A CA 1
ATOM 1373 C C . GLN A 1 169 ? -1.906 19.064 8.487 1.00 84.06 169 GLN A C 1
ATOM 1375 O O . GLN A 1 169 ? -3.123 18.964 8.594 1.00 84.06 169 GLN A O 1
ATOM 1380 N N . VAL A 1 170 ? -1.098 18.015 8.289 1.00 83.31 170 VAL A N 1
ATOM 1381 C CA . VAL A 1 170 ? -1.592 16.634 8.194 1.00 83.31 170 VAL A CA 1
ATOM 1382 C C . VAL A 1 170 ? -2.412 16.281 9.433 1.00 83.31 170 VAL A C 1
ATOM 1384 O O . VAL A 1 170 ? -3.544 15.833 9.296 1.00 83.31 170 VAL A O 1
ATOM 1387 N N . PHE A 1 171 ? -1.890 16.549 10.637 1.00 82.62 171 PHE A N 1
ATOM 1388 C CA . PHE A 1 171 ? -2.594 16.290 11.897 1.00 82.62 171 PHE A CA 1
ATOM 1389 C C . PHE A 1 171 ? -3.931 17.038 11.996 1.00 82.62 171 PHE A C 1
ATOM 1391 O O . PHE A 1 171 ? -4.939 16.444 12.372 1.00 82.62 171 PHE A O 1
ATOM 1398 N N . ASN A 1 172 ? -3.961 18.317 11.620 1.00 83.31 172 ASN A N 1
ATOM 1399 C CA . ASN A 1 172 ? -5.174 19.136 11.672 1.00 83.31 172 ASN A CA 1
ATOM 1400 C C . ASN A 1 172 ? -6.218 18.743 10.613 1.00 83.31 172 ASN A C 1
ATOM 1402 O O . ASN A 1 172 ? -7.398 19.036 10.792 1.00 83.31 172 ASN A O 1
ATOM 1406 N N . ASN A 1 173 ? -5.793 18.081 9.534 1.00 85.38 173 ASN A N 1
ATOM 1407 C CA . ASN A 1 173 ? -6.655 17.616 8.449 1.00 85.38 173 ASN A CA 1
ATOM 1408 C C . ASN A 1 173 ? -7.101 16.152 8.621 1.00 85.38 173 ASN A C 1
ATOM 1410 O O . ASN A 1 173 ? -7.794 15.626 7.748 1.00 85.38 173 ASN A O 1
ATOM 1414 N N . ILE A 1 174 ? -6.734 15.481 9.724 1.00 84.56 174 ILE A N 1
ATOM 1415 C CA . ILE A 1 174 ? -7.203 14.117 10.000 1.00 84.56 174 ILE A CA 1
ATOM 1416 C C . ILE A 1 174 ? -8.737 14.143 10.114 1.00 84.56 174 ILE A C 1
ATOM 1418 O O . ILE A 1 174 ? -9.284 14.889 10.934 1.00 84.56 174 ILE A O 1
ATOM 1422 N N . PRO A 1 175 ? -9.459 13.334 9.317 1.00 86.38 175 PRO A N 1
ATOM 1423 C CA . PRO A 1 175 ? -10.911 13.312 9.361 1.00 86.38 175 PRO A CA 1
ATOM 1424 C C . PRO A 1 175 ? -11.404 12.806 10.716 1.00 86.38 175 PRO A C 1
ATOM 1426 O O . PRO A 1 175 ? -10.779 11.963 11.363 1.00 86.38 175 PRO A O 1
ATOM 1429 N N . SER A 1 176 ? -12.576 13.290 11.132 1.00 84.62 176 SER A N 1
ATOM 1430 C CA . SER A 1 176 ? -13.222 12.774 12.338 1.00 84.62 176 SER A CA 1
AT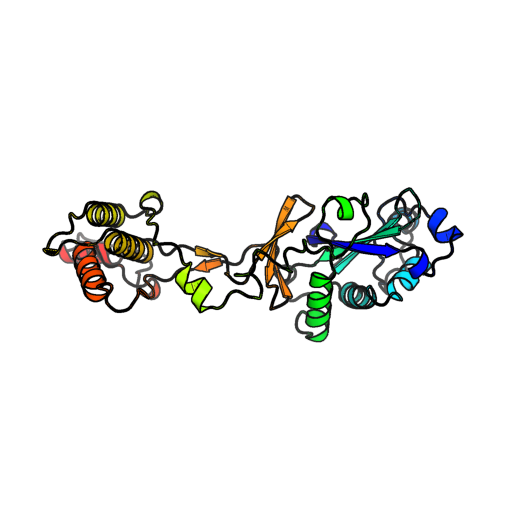OM 1431 C C . SER A 1 176 ? -13.451 11.258 12.237 1.00 84.62 176 SER A C 1
ATOM 1433 O O . SER A 1 176 ? -13.758 10.767 11.147 1.00 84.62 176 SER A O 1
ATOM 1435 N N . PRO A 1 177 ? -13.383 10.520 13.362 1.00 89.56 177 PRO A N 1
ATOM 1436 C CA . PRO A 1 177 ? -13.620 9.081 13.373 1.00 89.56 177 PRO A CA 1
ATOM 1437 C C . PRO A 1 177 ? -14.959 8.721 12.718 1.00 89.56 177 PRO A C 1
ATOM 1439 O O . PRO A 1 177 ? -15.989 9.323 13.033 1.00 89.56 177 PRO A O 1
ATOM 1442 N N . ASN A 1 178 ? -14.940 7.738 11.816 1.00 91.50 178 ASN A N 1
ATOM 1443 C CA . ASN A 1 178 ? -16.122 7.254 11.108 1.00 91.50 178 ASN A CA 1
ATOM 1444 C C . ASN A 1 178 ? -16.354 5.768 11.441 1.00 91.50 178 ASN A C 1
ATOM 1446 O O . ASN A 1 178 ? -15.742 4.910 10.802 1.00 91.50 178 ASN A O 1
ATOM 1450 N N . PRO A 1 179 ? -17.152 5.456 12.476 1.00 91.81 179 PRO A N 1
ATOM 1451 C CA . PRO A 1 179 ? -17.407 4.078 12.885 1.00 91.81 179 PRO A CA 1
ATOM 1452 C C . PRO A 1 179 ? -18.252 3.343 11.842 1.00 91.81 179 PRO A C 1
ATOM 1454 O O . PRO A 1 179 ? -19.251 3.876 11.364 1.00 91.81 179 PRO A O 1
ATOM 1457 N N . ALA A 1 180 ? -17.864 2.107 11.538 1.00 91.69 180 ALA A N 1
ATOM 1458 C CA . ALA A 1 180 ? -18.552 1.223 10.602 1.00 91.69 180 ALA A CA 1
ATOM 1459 C C . ALA A 1 180 ? -19.049 -0.012 11.363 1.00 91.69 180 ALA A C 1
ATOM 1461 O O . ALA A 1 180 ? -18.308 -0.971 11.587 1.00 91.69 180 ALA A O 1
ATOM 1462 N N . THR A 1 181 ? -20.294 0.054 11.837 1.00 89.00 181 THR A N 1
ATOM 1463 C CA . THR A 1 181 ? -20.926 -0.996 12.654 1.00 89.00 181 THR A CA 1
ATOM 1464 C C . THR A 1 181 ? -21.180 -2.279 11.869 1.00 89.00 181 THR A C 1
ATOM 1466 O O . THR A 1 181 ? -21.234 -3.358 12.448 1.00 89.00 181 THR A O 1
ATOM 1469 N N . ASP A 1 182 ? -21.321 -2.174 10.552 1.00 88.69 182 ASP A N 1
ATOM 1470 C CA . ASP A 1 182 ? -21.555 -3.260 9.602 1.00 88.69 182 ASP A CA 1
ATOM 1471 C C . ASP A 1 182 ? -20.338 -4.174 9.406 1.00 88.69 182 ASP A C 1
ATOM 1473 O O . ASP A 1 182 ? -20.495 -5.335 9.033 1.00 88.69 182 ASP A O 1
ATOM 1477 N N . LEU A 1 183 ? -19.133 -3.681 9.702 1.00 87.31 183 LEU A N 1
ATOM 1478 C CA . LEU A 1 183 ? -17.896 -4.459 9.602 1.00 87.31 183 LEU A CA 1
ATOM 1479 C C . LEU A 1 183 ? -17.640 -5.354 10.824 1.00 87.31 183 LEU A C 1
ATOM 1481 O O . LEU A 1 183 ? -16.757 -6.207 10.774 1.00 87.31 183 LEU A O 1
ATOM 1485 N N . VAL A 1 184 ? -18.374 -5.158 11.923 1.00 89.62 184 VAL A N 1
ATOM 1486 C CA . VAL A 1 184 ? -18.172 -5.905 13.168 1.00 89.62 184 VAL A CA 1
ATOM 1487 C C . VAL A 1 184 ? -19.006 -7.178 13.154 1.00 89.62 184 VAL A C 1
ATOM 1489 O O . VAL A 1 184 ? -20.232 -7.135 13.088 1.00 89.62 184 VAL A O 1
ATOM 1492 N N . THR A 1 185 ? -18.330 -8.324 13.244 1.00 89.31 185 THR A N 1
ATOM 1493 C CA . THR A 1 185 ? -18.981 -9.641 13.223 1.00 89.31 185 THR A CA 1
ATOM 1494 C C . THR A 1 185 ? -19.604 -10.032 14.568 1.00 89.31 185 THR A C 1
ATOM 1496 O O . THR A 1 185 ? -20.561 -10.807 14.609 1.00 89.31 185 THR A O 1
ATOM 1499 N N . ASP A 1 186 ? -19.078 -9.503 15.676 1.00 89.19 186 ASP A N 1
ATOM 1500 C CA . ASP A 1 186 ? -19.579 -9.766 17.025 1.00 89.19 186 ASP A CA 1
ATOM 1501 C C . ASP A 1 186 ? -20.835 -8.931 17.313 1.00 89.19 186 ASP A C 1
ATOM 1503 O O . ASP A 1 186 ? -20.762 -7.713 17.489 1.00 89.19 186 ASP A O 1
ATOM 1507 N N . ALA A 1 187 ? -21.985 -9.604 17.402 1.00 90.69 187 ALA A N 1
ATOM 1508 C CA . ALA A 1 187 ? -23.279 -8.973 17.651 1.00 90.69 187 ALA A CA 1
ATOM 1509 C C . ALA A 1 187 ? -23.295 -8.130 18.936 1.00 90.69 187 ALA A C 1
ATOM 1511 O O . ALA A 1 187 ? -23.871 -7.047 18.947 1.00 90.69 187 ALA A O 1
ATOM 1512 N N . TYR A 1 188 ? -22.616 -8.567 20.004 1.00 91.38 188 TYR A N 1
ATOM 1513 C CA . TYR A 1 188 ? -22.602 -7.813 21.261 1.00 91.38 188 TYR A CA 1
ATOM 1514 C C . TYR A 1 188 ? -21.790 -6.520 21.147 1.00 91.38 188 TYR A C 1
ATOM 1516 O O . TYR A 1 188 ? -22.156 -5.496 21.725 1.00 91.38 188 TYR A O 1
ATOM 1524 N N . ALA A 1 189 ? -20.685 -6.557 20.400 1.00 92.38 189 ALA A N 1
ATOM 1525 C CA . ALA A 1 189 ? -19.900 -5.362 20.122 1.00 92.38 189 ALA A CA 1
ATOM 1526 C C . ALA A 1 189 ? -20.659 -4.407 19.190 1.00 92.38 189 ALA A C 1
ATOM 1528 O O . ALA A 1 189 ? -20.633 -3.198 19.408 1.00 92.38 189 ALA A O 1
ATOM 1529 N N . GLN A 1 190 ? -21.378 -4.942 18.200 1.00 93.75 190 GLN A N 1
ATOM 1530 C CA . GLN A 1 190 ? -22.227 -4.161 17.303 1.00 93.75 190 GLN A CA 1
ATOM 1531 C C . GLN A 1 190 ? -23.366 -3.458 18.061 1.00 93.75 190 GLN A C 1
ATOM 1533 O O . GLN A 1 190 ? -23.553 -2.254 17.885 1.00 93.75 190 GLN A O 1
ATOM 1538 N N . ASP A 1 191 ? -24.066 -4.166 18.951 1.00 93.31 191 ASP A N 1
ATOM 1539 C CA . ASP A 1 191 ? -25.092 -3.587 19.829 1.00 93.31 191 ASP A CA 1
ATOM 1540 C C . ASP A 1 191 ? -24.500 -2.481 20.710 1.00 93.31 191 ASP A C 1
ATOM 1542 O O . ASP A 1 191 ? -25.032 -1.374 20.764 1.00 93.31 191 ASP A O 1
ATOM 1546 N N . SER A 1 192 ? -23.333 -2.731 21.317 1.00 94.19 192 SER A N 1
ATOM 1547 C CA . SER A 1 192 ? -22.628 -1.719 22.108 1.00 94.19 192 SER A CA 1
ATOM 1548 C C . SER A 1 192 ? -22.275 -0.477 21.282 1.00 94.19 192 SER A C 1
ATOM 1550 O O . SER A 1 192 ? -22.439 0.643 21.770 1.00 94.19 192 SER A O 1
ATOM 1552 N N . MET A 1 193 ? -21.823 -0.637 20.034 1.00 95.50 193 MET A N 1
ATOM 1553 C CA . MET A 1 193 ? -21.552 0.494 19.144 1.00 95.50 193 MET A CA 1
ATOM 1554 C C . MET A 1 193 ? -22.822 1.282 18.816 1.00 95.50 193 MET A C 1
ATOM 1556 O O . MET A 1 193 ? -22.777 2.512 18.824 1.00 95.50 193 MET A O 1
ATOM 1560 N N . ASN A 1 194 ? -23.942 0.605 18.555 1.00 95.00 194 ASN A N 1
ATOM 1561 C CA . ASN A 1 194 ? -25.224 1.266 18.313 1.00 95.00 194 ASN A CA 1
ATOM 1562 C C . ASN A 1 194 ? -25.670 2.056 19.551 1.00 95.00 194 ASN A C 1
ATOM 1564 O O . ASN A 1 194 ? -25.989 3.237 19.425 1.00 95.00 194 ASN A O 1
ATOM 1568 N N . ASP A 1 195 ? -25.556 1.472 20.746 1.00 94.44 195 ASP A N 1
ATOM 1569 C CA . ASP A 1 195 ? -25.875 2.157 22.002 1.00 94.44 195 ASP A CA 1
ATOM 1570 C C . ASP A 1 195 ? -25.009 3.410 22.220 1.00 94.44 195 ASP A C 1
ATOM 1572 O O . ASP A 1 195 ? -25.484 4.481 22.611 1.00 94.44 195 ASP A O 1
ATOM 1576 N N . ILE A 1 196 ? -23.709 3.312 21.927 1.00 95.69 196 ILE A N 1
ATOM 1577 C CA . ILE A 1 196 ? -22.792 4.457 21.979 1.00 95.69 196 ILE A CA 1
ATOM 1578 C C . ILE A 1 196 ? -23.252 5.552 21.016 1.00 95.69 196 ILE A C 1
ATOM 1580 O O . ILE A 1 196 ? -23.282 6.729 21.385 1.00 95.69 196 ILE A O 1
ATOM 1584 N N . LEU A 1 197 ? -23.599 5.184 19.782 1.00 94.56 197 LEU A N 1
ATOM 1585 C CA . LEU A 1 197 ? -24.028 6.125 18.753 1.00 94.56 197 LEU A CA 1
ATOM 1586 C C . LEU A 1 197 ? -25.396 6.742 19.060 1.00 94.56 197 LEU A C 1
ATOM 1588 O O . LEU A 1 197 ? -25.604 7.903 18.718 1.00 94.56 197 LEU A O 1
ATOM 1592 N N . GLU A 1 198 ? -26.285 6.048 19.760 1.00 94.06 198 GLU A N 1
ATOM 1593 C CA . GLU A 1 198 ? -27.595 6.557 20.186 1.00 94.06 198 GLU A CA 1
ATOM 1594 C C . GLU A 1 198 ? -27.565 7.296 21.537 1.00 94.06 198 GLU A C 1
ATOM 1596 O O . GLU A 1 198 ? -28.578 7.854 21.954 1.00 94.06 198 GLU A O 1
ATOM 1601 N N . HIS A 1 199 ? -26.392 7.393 22.181 1.00 90.50 199 HIS A N 1
ATOM 1602 C CA . HIS A 1 199 ? -26.194 7.952 23.532 1.00 90.50 199 HIS A CA 1
ATOM 1603 C C . HIS A 1 199 ? -26.905 7.182 24.653 1.00 90.50 199 HIS A C 1
ATOM 1605 O O . HIS A 1 199 ? -27.263 7.757 25.681 1.00 90.50 199 HIS A O 1
ATOM 1611 N N . THR A 1 200 ? -27.095 5.879 24.501 1.00 92.25 200 THR A N 1
ATOM 1612 C CA . THR A 1 200 ? -27.811 5.033 25.467 1.00 92.25 200 THR A CA 1
ATOM 1613 C C . THR A 1 200 ? -26.872 4.257 26.395 1.00 92.25 200 THR A C 1
ATOM 1615 O O . THR A 1 200 ? -27.301 3.314 27.057 1.00 92.25 200 THR A O 1
ATOM 1618 N N . ILE A 1 201 ? -25.601 4.673 26.511 1.00 92.69 201 ILE A N 1
ATOM 1619 C CA . ILE A 1 201 ? -24.580 3.977 27.313 1.00 92.69 201 ILE A CA 1
ATOM 1620 C C . ILE A 1 201 ? -24.994 3.917 28.797 1.00 92.69 201 ILE A C 1
ATOM 1622 O O . ILE A 1 201 ? -25.024 4.950 29.480 1.00 92.69 201 ILE A O 1
ATOM 1626 N N . PRO A 1 202 ? -25.240 2.719 29.359 1.00 89.00 202 PRO A N 1
ATOM 1627 C CA . PRO A 1 202 ? -25.676 2.592 30.742 1.00 89.00 202 PRO A CA 1
ATOM 1628 C C . PRO A 1 202 ? -24.632 3.117 31.738 1.00 89.00 202 PRO A C 1
ATOM 1630 O O . PRO A 1 202 ? -23.484 2.676 31.764 1.00 89.00 202 PRO A O 1
ATOM 1633 N N . GLY A 1 203 ? -25.051 4.024 32.622 1.00 90.12 203 GLY A N 1
ATOM 1634 C CA . GLY A 1 203 ? -24.206 4.579 33.686 1.00 90.12 203 GLY A CA 1
ATOM 1635 C C . GLY A 1 203 ? -23.431 5.844 33.307 1.00 90.12 203 GLY A C 1
ATOM 1636 O O . GLY A 1 203 ? -22.838 6.462 34.191 1.00 90.12 203 GLY A O 1
ATOM 1637 N N . VAL A 1 204 ? -23.474 6.274 32.043 1.00 92.06 204 VAL A N 1
ATOM 1638 C CA . VAL A 1 204 ? -22.972 7.592 31.638 1.00 92.06 204 VAL A CA 1
ATOM 1639 C C . VAL A 1 204 ? -24.069 8.626 31.891 1.00 92.06 204 VAL A C 1
ATOM 1641 O O . VAL A 1 204 ? -25.121 8.601 31.265 1.00 92.06 204 VAL A O 1
ATOM 1644 N N . THR A 1 205 ? -23.839 9.534 32.839 1.00 91.38 205 THR A N 1
ATOM 1645 C CA . THR A 1 205 ? -24.796 10.605 33.184 1.00 91.38 205 THR A CA 1
ATOM 1646 C C . THR A 1 205 ? -24.513 11.921 32.467 1.00 91.38 205 THR A C 1
ATOM 1648 O O . THR A 1 205 ? -25.358 12.811 32.454 1.00 91.38 205 THR A O 1
ATOM 1651 N N . THR A 1 206 ? -23.309 12.069 31.913 1.00 90.94 206 THR A N 1
ATOM 1652 C CA . THR A 1 206 ? -22.865 13.276 31.211 1.00 90.94 206 THR A CA 1
ATOM 1653 C C . THR A 1 206 ? -23.191 13.155 29.730 1.00 90.94 206 THR A C 1
ATOM 1655 O O . THR A 1 206 ? -22.961 12.106 29.136 1.00 90.94 206 THR A O 1
ATOM 1658 N N . GLU A 1 207 ? -23.688 14.228 29.123 1.00 92.69 207 GLU A N 1
ATOM 1659 C CA . GLU A 1 207 ? -23.957 14.258 27.687 1.00 92.69 207 GLU A CA 1
ATOM 1660 C C . GLU A 1 207 ? -22.644 14.212 26.892 1.00 92.69 207 GLU A C 1
ATOM 1662 O O . GLU A 1 207 ? -21.755 15.046 27.083 1.00 92.69 207 GLU A O 1
ATOM 1667 N N . LEU A 1 208 ? -22.511 13.214 26.015 1.00 94.81 208 LEU A N 1
ATOM 1668 C CA . LEU A 1 208 ? -21.328 13.035 25.178 1.00 94.81 208 LEU A CA 1
ATOM 1669 C C . LEU A 1 208 ? -21.472 13.825 23.881 1.00 94.81 208 LEU A C 1
ATOM 1671 O O . LEU A 1 208 ? -22.487 13.749 23.190 1.00 94.81 208 LEU A O 1
ATOM 1675 N N . TYR A 1 209 ? -20.420 14.522 23.467 1.00 94.81 209 TYR A N 1
ATOM 1676 C CA . TYR A 1 209 ? -20.430 15.162 22.155 1.00 94.81 209 TYR A CA 1
ATOM 1677 C C . TYR A 1 209 ? -20.446 14.125 21.023 1.00 94.81 209 TYR A C 1
ATOM 1679 O O . TYR A 1 209 ? -20.004 12.984 21.172 1.00 94.81 209 TYR A O 1
ATOM 1687 N N . ALA A 1 210 ? -20.923 14.532 19.843 1.00 94.06 210 ALA A N 1
ATOM 1688 C CA . ALA A 1 210 ? -21.006 13.645 18.680 1.00 94.06 210 ALA A CA 1
ATOM 1689 C C . ALA A 1 210 ? -19.651 13.040 18.280 1.00 94.06 210 ALA A C 1
ATOM 1691 O O . ALA A 1 210 ? -19.588 11.853 17.967 1.00 94.06 210 ALA A O 1
ATOM 1692 N N . TYR A 1 211 ? -18.570 13.824 18.334 1.00 93.19 211 TYR A N 1
ATOM 1693 C CA . TYR A 1 211 ? -17.230 13.308 18.050 1.00 93.19 211 TYR A CA 1
ATOM 1694 C C . TYR A 1 211 ? -16.783 12.295 19.110 1.00 93.19 211 TYR A C 1
ATOM 1696 O O . TYR A 1 211 ? -16.277 11.246 18.743 1.00 93.19 211 TYR A O 1
ATOM 1704 N N . GLN A 1 212 ? -17.064 12.539 20.399 1.00 95.44 212 GLN A N 1
ATOM 1705 C CA . GLN A 1 212 ? -16.700 11.625 21.489 1.00 95.44 212 GLN A CA 1
ATOM 1706 C C . GLN A 1 212 ? -17.354 10.259 21.296 1.00 95.44 212 GLN A C 1
ATOM 1708 O O . GLN A 1 212 ? -16.671 9.245 21.378 1.00 95.44 212 GLN A O 1
ATOM 1713 N N . ARG A 1 213 ? -18.650 10.223 20.961 1.00 95.62 213 ARG A N 1
ATOM 1714 C CA . ARG A 1 213 ? -19.344 8.971 20.624 1.00 95.62 213 ARG A CA 1
ATOM 1715 C C . ARG A 1 213 ? -18.710 8.240 19.454 1.00 95.62 213 ARG A C 1
ATOM 1717 O O . ARG A 1 213 ? -18.506 7.036 19.533 1.00 95.62 213 ARG A O 1
ATOM 1724 N N . ARG A 1 214 ? -18.383 8.957 18.375 1.00 95.44 214 ARG A N 1
ATOM 1725 C CA . ARG A 1 214 ? -17.719 8.360 17.209 1.00 95.44 214 ARG A CA 1
ATOM 1726 C C . ARG A 1 214 ? -16.343 7.802 17.576 1.00 95.44 214 ARG A C 1
ATOM 1728 O O . ARG A 1 214 ? -16.033 6.690 17.162 1.00 95.44 214 ARG A O 1
ATOM 1735 N N . SER A 1 215 ? -15.563 8.515 18.393 1.00 95.50 215 SER A N 1
ATOM 1736 C CA . SER A 1 215 ? -14.276 8.034 18.907 1.00 95.50 215 SER A CA 1
ATOM 1737 C C . SER A 1 215 ? -14.461 6.757 19.737 1.00 95.50 215 SER A C 1
ATOM 1739 O O . SER A 1 215 ? -13.768 5.777 19.484 1.00 95.50 215 SER A O 1
ATOM 1741 N N . ILE A 1 216 ? -15.437 6.717 20.654 1.00 96.06 216 ILE A N 1
ATOM 1742 C CA . ILE A 1 216 ? -15.737 5.524 21.468 1.00 96.06 216 ILE A CA 1
ATOM 1743 C C . ILE A 1 216 ? -16.171 4.348 20.578 1.00 96.06 216 ILE A C 1
ATOM 1745 O O . ILE A 1 216 ? -15.657 3.246 20.737 1.00 96.06 216 ILE A O 1
ATOM 1749 N N . ALA A 1 217 ? -17.068 4.567 19.613 1.00 95.75 217 ALA A N 1
ATOM 1750 C CA . ALA A 1 217 ? -17.537 3.514 18.713 1.00 95.75 217 ALA A CA 1
ATOM 1751 C C . ALA A 1 217 ? -16.392 2.928 17.867 1.00 95.75 217 ALA A C 1
ATOM 1753 O O . ALA A 1 217 ? -16.287 1.712 17.740 1.00 95.75 217 ALA A O 1
ATOM 1754 N N . VAL A 1 218 ? -15.480 3.766 17.357 1.00 94.81 218 VAL A N 1
ATOM 1755 C CA . VAL A 1 218 ? -14.269 3.294 16.660 1.00 94.81 218 VAL A CA 1
ATOM 1756 C C . VAL A 1 218 ? -13.331 2.529 17.601 1.00 94.81 218 VAL A C 1
ATOM 1758 O O . VAL A 1 218 ? -12.699 1.565 17.172 1.00 94.81 218 VAL A O 1
ATOM 1761 N N . MET A 1 219 ? -13.231 2.918 18.876 1.00 95.19 219 MET A N 1
ATOM 1762 C CA . MET A 1 219 ? -12.452 2.164 19.866 1.00 95.19 219 MET A CA 1
ATOM 1763 C C . MET A 1 219 ? -13.043 0.766 20.097 1.00 95.19 219 MET A C 1
ATOM 1765 O O . MET A 1 219 ? -12.291 -0.202 20.031 1.00 95.19 219 MET A O 1
ATOM 1769 N N . VAL A 1 220 ? -14.368 0.640 20.259 1.00 94.62 220 VAL A N 1
ATOM 1770 C CA . VAL A 1 220 ? -15.049 -0.669 20.361 1.00 94.62 220 VAL A CA 1
ATOM 1771 C C . VAL A 1 220 ? -14.836 -1.502 19.099 1.00 94.62 220 VAL A C 1
ATOM 1773 O O . VAL A 1 220 ? -14.468 -2.669 19.194 1.00 94.62 220 VAL A O 1
ATOM 1776 N N . GLN A 1 221 ? -14.985 -0.899 17.916 1.00 93.31 221 GLN A N 1
ATOM 1777 C CA . GLN A 1 221 ? -14.736 -1.571 16.639 1.00 93.31 221 GLN A CA 1
ATOM 1778 C C . GLN A 1 221 ? -13.315 -2.147 16.568 1.00 93.31 221 GLN A C 1
ATOM 1780 O O . GLN A 1 221 ? -13.143 -3.305 16.200 1.00 93.31 221 GLN A O 1
ATOM 1785 N N . LYS A 1 222 ? -12.298 -1.366 16.959 1.00 91.38 222 LYS A N 1
ATOM 1786 C CA . LYS A 1 222 ? -10.895 -1.812 16.973 1.00 91.38 222 LYS A CA 1
ATOM 1787 C C . LYS A 1 222 ? -10.608 -2.901 18.004 1.00 91.38 222 LYS A C 1
ATOM 1789 O O . LYS A 1 222 ? -9.687 -3.688 17.804 1.00 91.38 222 LYS A O 1
ATOM 1794 N N . GLU A 1 223 ? -11.326 -2.919 19.122 1.00 90.81 223 GLU A N 1
ATOM 1795 C CA . GLU A 1 223 ? -11.200 -3.980 20.125 1.00 90.81 223 GLU A CA 1
ATOM 1796 C C . GLU A 1 223 ? -11.860 -5.282 19.658 1.00 90.81 223 GLU A C 1
ATOM 1798 O O . GLU A 1 223 ? -11.291 -6.355 19.863 1.00 90.81 223 GLU A O 1
ATOM 1803 N N . ALA A 1 224 ? -13.025 -5.185 19.013 1.00 89.88 224 ALA A N 1
ATOM 1804 C CA . ALA A 1 224 ? -13.810 -6.329 18.564 1.00 89.88 224 ALA A CA 1
ATOM 1805 C C . ALA A 1 224 ? -13.256 -6.978 17.286 1.00 89.88 224 ALA A C 1
ATOM 1807 O O . ALA A 1 224 ? -13.147 -8.201 17.221 1.00 89.88 224 ALA A O 1
ATOM 1808 N N . GLU A 1 225 ? -12.889 -6.166 16.292 1.00 88.25 225 GLU A N 1
ATOM 1809 C CA . GLU A 1 225 ? -12.435 -6.620 14.977 1.00 88.25 225 GLU A CA 1
ATOM 1810 C C . GLU A 1 225 ? -11.188 -5.820 14.544 1.00 88.25 225 GLU A C 1
ATOM 1812 O O . GLU A 1 225 ? -11.286 -4.821 13.820 1.00 88.25 225 GLU A O 1
ATOM 1817 N N . PRO A 1 226 ? -9.984 -6.219 15.001 1.00 85.88 226 PRO A N 1
ATOM 1818 C CA . PRO A 1 226 ? -8.736 -5.618 14.547 1.00 85.88 226 PRO A CA 1
ATOM 1819 C C . PRO A 1 226 ? -8.548 -5.870 13.045 1.00 85.88 226 PRO A C 1
ATOM 1821 O O . PRO A 1 226 ? -8.176 -6.958 12.608 1.00 85.88 226 PRO A O 1
ATOM 1824 N N . SER A 1 227 ? -8.823 -4.854 12.230 1.00 82.75 227 SER A N 1
ATOM 1825 C CA . SER A 1 227 ? -8.721 -4.943 10.772 1.00 82.75 227 SER A CA 1
ATOM 1826 C C . SER A 1 227 ? -7.292 -5.238 10.311 1.00 82.75 227 SER A C 1
ATOM 1828 O O . SER A 1 227 ? -6.334 -4.723 10.892 1.00 82.75 227 SER A O 1
ATOM 1830 N N . LYS A 1 228 ? -7.137 -5.952 9.193 1.00 86.75 228 LYS A N 1
ATOM 1831 C CA . LYS A 1 228 ? -5.862 -5.998 8.466 1.00 86.75 228 LYS A CA 1
ATOM 1832 C C . LYS A 1 228 ? -5.694 -4.727 7.652 1.00 86.75 228 LYS A C 1
ATOM 1834 O O . LYS A 1 228 ? -6.579 -4.362 6.884 1.00 86.75 228 LYS A O 1
ATOM 1839 N N . VAL A 1 229 ? -4.556 -4.067 7.813 1.00 87.06 229 VAL A N 1
ATOM 1840 C CA . VAL A 1 229 ? -4.249 -2.819 7.111 1.00 87.06 229 VAL A CA 1
ATOM 1841 C C . VAL A 1 229 ? -3.129 -3.097 6.120 1.00 87.06 229 VAL A C 1
ATOM 1843 O O . VAL A 1 229 ? -2.157 -3.777 6.456 1.00 87.06 229 VAL A O 1
ATOM 1846 N N . LEU A 1 230 ? -3.275 -2.617 4.882 1.00 87.75 230 LEU A N 1
ATOM 1847 C CA . LEU A 1 230 ? -2.179 -2.635 3.912 1.00 87.75 230 LEU A CA 1
ATOM 1848 C C . LEU A 1 230 ? -0.987 -1.890 4.523 1.00 87.75 230 LEU A C 1
ATOM 1850 O O . LEU A 1 230 ? -1.180 -0.880 5.196 1.00 87.75 230 LEU A O 1
ATOM 1854 N N . ASP A 1 231 ? 0.235 -2.382 4.322 1.00 89.56 231 ASP A N 1
ATOM 1855 C CA . ASP A 1 231 ? 1.426 -1.672 4.784 1.00 89.56 231 ASP A CA 1
ATOM 1856 C C . ASP A 1 231 ? 1.384 -0.219 4.287 1.00 89.56 231 ASP A C 1
ATOM 1858 O O . ASP A 1 231 ? 1.422 -0.008 3.076 1.00 89.56 231 ASP A O 1
ATOM 1862 N N . PRO A 1 232 ? 1.319 0.780 5.187 1.00 85.62 232 PRO A N 1
ATOM 1863 C CA . PRO A 1 232 ? 1.113 2.174 4.802 1.00 85.62 232 PRO A CA 1
ATOM 1864 C C . PRO A 1 232 ? 2.284 2.752 3.999 1.00 85.62 232 PRO A C 1
ATOM 1866 O O . PRO A 1 232 ? 2.179 3.850 3.466 1.00 85.62 232 PRO A O 1
ATOM 1869 N N . ARG A 1 233 ? 3.415 2.039 3.925 1.00 87.25 233 ARG A N 1
ATOM 1870 C CA . ARG A 1 233 ? 4.554 2.405 3.075 1.00 87.25 233 ARG A CA 1
ATOM 1871 C C . ARG A 1 233 ? 4.386 1.954 1.629 1.00 87.25 233 ARG A C 1
ATOM 1873 O O . ARG A 1 233 ? 5.147 2.402 0.778 1.00 87.25 233 ARG A O 1
ATOM 1880 N N . LEU A 1 234 ? 3.478 1.016 1.363 1.00 90.31 234 LEU A N 1
ATOM 1881 C CA . LEU A 1 234 ? 3.242 0.494 0.027 1.00 90.31 234 LEU A CA 1
ATOM 1882 C C . LEU A 1 234 ? 2.224 1.359 -0.705 1.00 90.31 234 LEU A C 1
ATOM 1884 O O . LEU A 1 234 ? 1.126 1.604 -0.213 1.00 90.31 234 LEU A O 1
ATOM 1888 N N . ILE A 1 235 ? 2.584 1.740 -1.922 1.00 89.56 235 ILE A N 1
ATOM 1889 C CA . ILE A 1 235 ? 1.698 2.373 -2.890 1.00 89.56 235 ILE A CA 1
ATOM 1890 C C . ILE A 1 235 ? 1.282 1.307 -3.895 1.00 89.56 235 ILE A C 1
ATOM 1892 O O . ILE A 1 235 ? 2.135 0.561 -4.383 1.00 89.56 235 ILE A O 1
ATOM 1896 N N . ALA A 1 236 ? -0.013 1.235 -4.191 1.00 90.75 236 ALA A N 1
ATOM 1897 C CA . ALA A 1 236 ? -0.531 0.420 -5.280 1.00 90.75 236 ALA A CA 1
ATOM 1898 C C . ALA A 1 236 ? -0.373 1.173 -6.608 1.00 90.75 236 ALA A C 1
ATOM 1900 O O . ALA A 1 236 ? -0.729 2.347 -6.703 1.00 90.75 236 ALA A O 1
ATOM 1901 N N . ILE A 1 237 ? 0.168 0.496 -7.615 1.00 89.06 237 ILE A N 1
ATOM 1902 C CA . ILE A 1 237 ? 0.313 0.992 -8.982 1.00 89.06 237 ILE A CA 1
ATOM 1903 C C . ILE A 1 237 ? -0.383 -0.001 -9.902 1.00 89.06 237 ILE A C 1
ATOM 1905 O O . ILE A 1 237 ? -0.176 -1.211 -9.787 1.00 89.06 237 ILE A O 1
ATOM 1909 N N . ASP A 1 238 ? -1.193 0.509 -10.822 1.00 88.44 238 ASP A N 1
ATOM 1910 C CA . ASP A 1 238 ? -1.830 -0.320 -11.836 1.00 88.44 238 ASP A CA 1
ATOM 1911 C C . ASP A 1 238 ? -0.777 -0.815 -12.834 1.00 88.44 238 ASP A C 1
ATOM 1913 O O . ASP A 1 238 ? -0.039 -0.032 -13.435 1.00 88.44 238 ASP A O 1
ATOM 1917 N N . GLY A 1 239 ? -0.662 -2.134 -12.983 1.00 85.00 239 GLY A N 1
ATOM 1918 C CA . GLY A 1 239 ? 0.178 -2.736 -14.012 1.00 85.00 239 GLY A CA 1
ATOM 1919 C C . GLY A 1 239 ? -0.448 -2.588 -15.396 1.00 85.00 239 GLY A C 1
ATOM 1920 O O . GLY A 1 239 ? -1.671 -2.547 -15.548 1.00 85.00 239 GLY A O 1
ATOM 1921 N N . HIS A 1 240 ? 0.383 -2.590 -16.439 1.00 85.88 240 HIS A N 1
ATOM 1922 C CA . HIS A 1 240 ? -0.108 -2.554 -17.824 1.00 85.88 240 HIS A CA 1
ATOM 1923 C C . HIS A 1 240 ? -0.814 -3.852 -18.269 1.00 85.88 240 HIS A C 1
ATOM 1925 O O . HIS A 1 240 ? -1.390 -3.904 -19.352 1.00 85.88 240 HIS A O 1
ATOM 1931 N N . ASP A 1 241 ? -0.786 -4.902 -17.446 1.00 84.19 241 ASP A N 1
ATOM 1932 C CA . ASP A 1 241 ? -1.569 -6.134 -17.600 1.00 84.19 241 ASP A CA 1
ATOM 1933 C C . ASP A 1 241 ? -2.930 -6.080 -16.876 1.00 84.19 241 ASP A C 1
ATOM 1935 O O . ASP A 1 241 ? -3.660 -7.072 -16.856 1.00 84.19 241 ASP A O 1
ATOM 1939 N N . GLY A 1 242 ? -3.276 -4.937 -16.271 1.00 84.12 242 GLY A N 1
ATOM 1940 C CA . GLY A 1 242 ? -4.484 -4.751 -15.467 1.00 84.12 242 GLY A CA 1
ATOM 1941 C C . GLY A 1 242 ? -4.392 -5.343 -14.059 1.00 84.12 242 GLY A C 1
ATOM 1942 O O . GLY A 1 242 ? -5.373 -5.290 -13.317 1.00 84.12 242 GLY A O 1
ATOM 1943 N N . THR A 1 243 ? -3.240 -5.905 -13.673 1.00 88.25 243 THR A N 1
ATOM 1944 C CA . THR A 1 243 ? -3.013 -6.408 -12.316 1.00 88.25 243 THR A CA 1
ATOM 1945 C C . THR A 1 243 ? -2.246 -5.360 -11.509 1.00 88.25 243 THR A C 1
ATOM 1947 O O . THR A 1 243 ? -1.161 -4.945 -11.923 1.00 88.25 243 THR A O 1
ATOM 1950 N N . PRO A 1 244 ? -2.760 -4.915 -10.350 1.00 92.12 244 PRO A N 1
ATOM 1951 C CA . PRO A 1 244 ? -2.036 -3.968 -9.521 1.00 92.12 244 PRO A CA 1
ATOM 1952 C C . PRO A 1 244 ? -0.818 -4.635 -8.881 1.00 92.12 244 PRO A C 1
ATOM 1954 O O . PRO A 1 244 ? -0.841 -5.812 -8.512 1.00 92.12 244 PRO A O 1
ATOM 1957 N N . TRP A 1 245 ? 0.236 -3.854 -8.700 1.00 93.25 245 TRP A N 1
ATOM 1958 C CA . TRP A 1 245 ? 1.433 -4.230 -7.962 1.00 93.25 245 TRP A CA 1
ATOM 1959 C C . TRP A 1 245 ? 1.766 -3.149 -6.938 1.00 93.25 245 TRP A C 1
ATOM 1961 O O . TRP A 1 245 ? 1.219 -2.048 -6.963 1.00 93.25 245 TRP A O 1
ATOM 1971 N N . TYR A 1 246 ? 2.642 -3.473 -5.994 1.00 93.38 246 TYR A N 1
ATOM 1972 C CA . TYR A 1 246 ? 2.878 -2.642 -4.821 1.00 93.38 246 TYR A CA 1
ATOM 1973 C C . TYR A 1 246 ? 4.341 -2.255 -4.726 1.00 93.38 246 TYR A C 1
ATOM 1975 O O . TYR A 1 246 ? 5.229 -3.083 -4.930 1.00 93.38 246 TYR A O 1
ATOM 1983 N N . THR A 1 247 ? 4.611 -1.007 -4.362 1.00 91.62 247 THR A N 1
ATOM 1984 C CA . THR A 1 247 ? 5.982 -0.538 -4.182 1.00 91.62 247 THR A CA 1
ATOM 1985 C C . THR A 1 247 ? 6.143 0.352 -2.968 1.00 91.62 247 THR A C 1
ATOM 1987 O O . THR A 1 247 ? 5.296 1.187 -2.675 1.00 91.62 247 THR A O 1
ATOM 1990 N N . ASP A 1 248 ? 7.256 0.170 -2.264 1.00 90.00 248 ASP A N 1
ATOM 1991 C CA . ASP A 1 248 ? 7.729 1.101 -1.244 1.00 90.00 248 ASP A CA 1
ATOM 1992 C C . ASP A 1 248 ? 8.653 2.111 -1.941 1.00 90.00 248 ASP A C 1
ATOM 1994 O O . ASP A 1 248 ? 9.772 1.730 -2.310 1.00 90.00 248 ASP A O 1
ATOM 1998 N N . PRO A 1 249 ? 8.226 3.369 -2.161 1.00 83.50 249 PRO A N 1
ATOM 1999 C CA . PRO A 1 249 ? 9.041 4.360 -2.862 1.00 83.50 249 PRO A CA 1
ATOM 2000 C C . PRO A 1 249 ? 10.333 4.677 -2.103 1.00 83.50 249 PRO A C 1
ATOM 2002 O O . PRO A 1 249 ? 11.349 4.962 -2.728 1.00 83.50 249 PRO A O 1
ATOM 2005 N N . VAL A 1 250 ? 10.338 4.568 -0.771 1.00 82.31 250 VAL A N 1
ATOM 2006 C CA . VAL A 1 250 ? 11.493 4.900 0.072 1.00 82.31 250 VAL A CA 1
ATOM 2007 C C . VAL A 1 250 ? 12.502 3.753 0.082 1.00 82.31 250 VAL A C 1
ATOM 2009 O O . VAL A 1 250 ? 13.696 3.961 -0.134 1.00 82.31 250 VAL A O 1
ATOM 2012 N N . ALA A 1 251 ? 12.042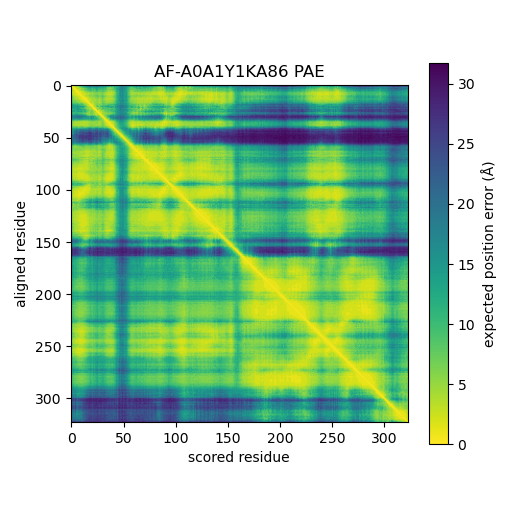 2.523 0.320 1.00 83.31 251 ALA A N 1
ATOM 2013 C CA . ALA A 1 251 ? 12.917 1.351 0.349 1.00 83.31 251 ALA A CA 1
ATOM 2014 C C . ALA A 1 251 ? 13.248 0.809 -1.054 1.00 83.31 251 ALA A C 1
ATOM 2016 O O . ALA A 1 251 ? 14.181 0.013 -1.202 1.00 83.31 251 ALA A O 1
ATOM 2017 N N . GLY A 1 252 ? 12.477 1.193 -2.076 1.00 83.50 252 GLY A N 1
ATOM 2018 C CA . GLY A 1 252 ? 12.548 0.650 -3.432 1.00 83.50 252 GLY A CA 1
ATOM 2019 C C . GLY A 1 252 ? 12.177 -0.834 -3.502 1.00 83.50 252 GLY A C 1
ATOM 2020 O O . GLY A 1 252 ? 12.766 -1.563 -4.306 1.00 83.50 252 GLY A O 1
ATOM 2021 N N . THR A 1 253 ? 11.296 -1.302 -2.609 1.00 89.00 253 THR A N 1
ATOM 2022 C CA . THR A 1 253 ? 10.801 -2.694 -2.582 1.00 89.00 253 THR A CA 1
ATOM 2023 C C . THR A 1 253 ? 9.630 -2.822 -3.539 1.00 89.00 253 THR A C 1
ATOM 2025 O O . THR A 1 253 ? 8.749 -1.979 -3.486 1.00 89.00 253 THR A O 1
ATOM 2028 N N . ILE A 1 254 ? 9.597 -3.869 -4.359 1.00 92.06 254 ILE A N 1
ATOM 2029 C CA . ILE A 1 254 ? 8.530 -4.127 -5.335 1.00 92.06 254 ILE A CA 1
ATOM 2030 C C . ILE A 1 254 ? 7.884 -5.458 -4.982 1.00 92.06 254 ILE A C 1
ATOM 2032 O O . ILE A 1 254 ? 8.591 -6.445 -4.815 1.00 92.06 254 ILE A O 1
ATOM 2036 N N . LEU A 1 255 ? 6.565 -5.508 -4.884 1.00 92.88 255 LEU A N 1
ATOM 2037 C CA . LEU A 1 255 ? 5.813 -6.707 -4.542 1.00 92.88 255 LEU A CA 1
ATOM 2038 C C . LEU A 1 255 ? 4.700 -6.914 -5.564 1.00 92.88 255 LEU A C 1
ATOM 2040 O O . LEU A 1 255 ? 4.047 -5.955 -5.975 1.00 92.88 255 LEU A O 1
ATOM 2044 N N . ARG A 1 256 ? 4.474 -8.166 -5.960 1.00 92.62 256 ARG A N 1
ATOM 2045 C CA . ARG A 1 256 ? 3.301 -8.529 -6.760 1.00 92.62 256 ARG A CA 1
ATOM 2046 C C . ARG A 1 256 ? 2.072 -8.648 -5.863 1.00 92.62 256 ARG A C 1
ATOM 2048 O O . ARG A 1 256 ? 1.006 -8.167 -6.226 1.00 92.62 256 ARG A O 1
ATOM 2055 N N . GLU A 1 257 ? 2.229 -9.236 -4.682 1.00 91.69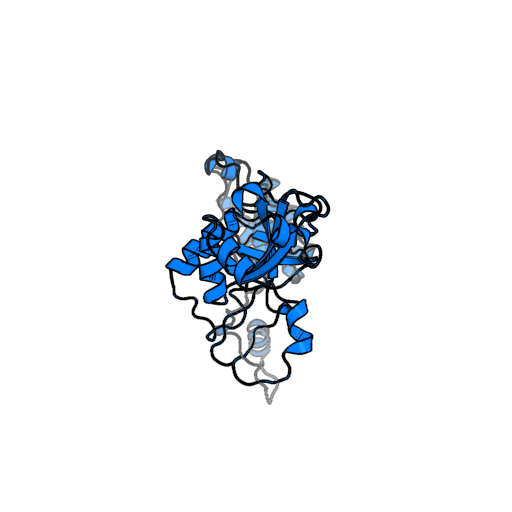 257 GLU A N 1
ATOM 2056 C CA . GLU A 1 257 ? 1.150 -9.364 -3.705 1.00 91.69 257 GLU A CA 1
ATOM 2057 C C . GLU A 1 257 ? 1.204 -8.259 -2.633 1.00 91.69 257 GLU A C 1
ATOM 2059 O O . GLU A 1 257 ? 2.288 -7.858 -2.191 1.00 91.69 257 GLU A O 1
ATOM 2064 N N . PRO A 1 258 ? 0.042 -7.768 -2.165 1.00 91.12 258 PRO A N 1
ATOM 2065 C CA . PRO A 1 258 ? -0.009 -6.799 -1.079 1.00 91.12 258 PRO A CA 1
ATOM 2066 C C . PRO A 1 258 ? 0.532 -7.395 0.223 1.00 91.12 258 PRO A C 1
ATOM 2068 O O . PRO A 1 258 ? 0.214 -8.523 0.604 1.00 91.12 258 PRO A O 1
ATOM 2071 N N . ARG A 1 259 ? 1.300 -6.596 0.972 1.00 91.25 259 ARG A N 1
ATOM 2072 C CA . ARG A 1 259 ? 1.696 -6.933 2.345 1.00 91.25 259 ARG A CA 1
ATOM 2073 C C . ARG A 1 259 ? 0.743 -6.273 3.331 1.00 91.25 259 ARG A C 1
ATOM 2075 O O . ARG A 1 259 ? 0.666 -5.048 3.377 1.00 91.25 259 ARG A O 1
ATOM 2082 N N . TYR A 1 260 ? 0.096 -7.081 4.161 1.00 90.75 260 TYR A N 1
ATOM 2083 C CA . TYR A 1 260 ? -0.758 -6.606 5.246 1.00 90.75 260 TYR A CA 1
ATOM 2084 C C . TYR A 1 260 ? -0.051 -6.695 6.596 1.00 90.75 260 TY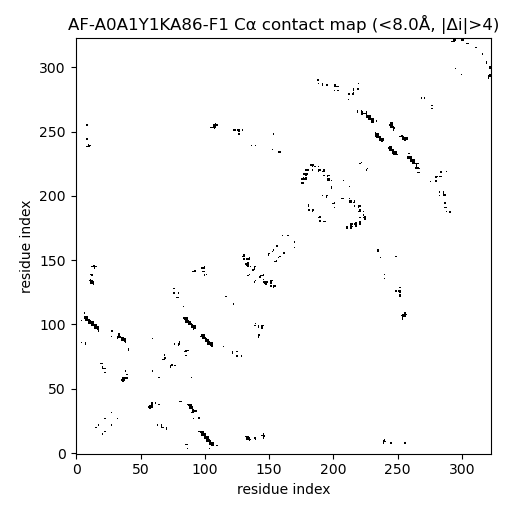R A C 1
ATOM 2086 O O . TYR A 1 260 ? 0.745 -7.605 6.837 1.00 90.75 260 TYR A O 1
ATOM 2094 N N . TYR A 1 261 ? -0.388 -5.763 7.481 1.00 88.69 261 TYR A N 1
ATOM 2095 C CA . TYR A 1 261 ? -0.164 -5.886 8.912 1.00 88.69 261 TYR A CA 1
ATOM 2096 C C . TYR A 1 261 ? -1.480 -6.223 9.597 1.00 88.69 261 TYR A C 1
ATOM 2098 O O . TYR A 1 261 ? -2.522 -5.632 9.298 1.00 88.69 261 TYR A O 1
ATOM 2106 N N . ASP A 1 262 ? -1.418 -7.165 10.531 1.00 86.00 262 ASP A N 1
ATOM 2107 C CA . ASP A 1 262 ? -2.542 -7.432 11.413 1.00 86.00 262 ASP A CA 1
ATOM 2108 C C . ASP A 1 262 ? -2.715 -6.241 12.360 1.00 86.00 262 ASP A C 1
ATOM 2110 O O . ASP A 1 262 ? -1.757 -5.761 12.979 1.00 86.00 262 ASP A O 1
ATOM 2114 N N . GLY A 1 263 ? -3.944 -5.732 12.433 1.00 84.75 263 GLY A N 1
ATOM 2115 C CA . GLY A 1 263 ? -4.306 -4.707 13.396 1.00 84.75 263 GLY A CA 1
ATOM 2116 C C . GLY A 1 263 ? -4.135 -5.219 14.822 1.00 84.75 263 GLY A C 1
ATOM 2117 O O . GLY A 1 263 ? -4.257 -6.410 15.105 1.00 84.75 263 GLY A O 1
ATOM 2118 N N . VAL A 1 264 ? -3.865 -4.298 15.741 1.00 85.94 264 VAL A N 1
ATOM 2119 C CA . VAL A 1 264 ? -3.831 -4.599 17.174 1.00 85.94 264 VAL A CA 1
ATOM 2120 C C . VAL A 1 264 ? -5.187 -4.293 17.802 1.00 85.94 264 VAL A C 1
ATOM 2122 O O . VAL A 1 264 ? -5.837 -3.320 17.418 1.00 85.94 264 VAL A O 1
ATOM 2125 N N . CYS A 1 265 ? -5.591 -5.081 18.800 1.00 87.31 265 CYS A N 1
ATOM 2126 C CA . CYS A 1 265 ? -6.710 -4.713 19.665 1.00 87.31 265 CYS A CA 1
ATOM 2127 C C . CYS A 1 265 ? -6.346 -3.427 20.425 1.00 87.31 265 CYS A C 1
ATOM 2129 O O . CYS A 1 265 ? -5.399 -3.416 21.217 1.00 87.31 265 CYS A O 1
ATOM 2131 N N . GLY A 1 266 ? -7.094 -2.351 20.186 1.00 88.00 266 GLY A N 1
ATOM 2132 C CA . GLY A 1 266 ? -6.892 -1.049 20.825 1.00 88.00 266 GLY A CA 1
ATOM 2133 C C . GLY A 1 266 ? -6.150 -0.030 19.953 1.00 88.00 266 GLY A C 1
ATOM 2134 O O . GLY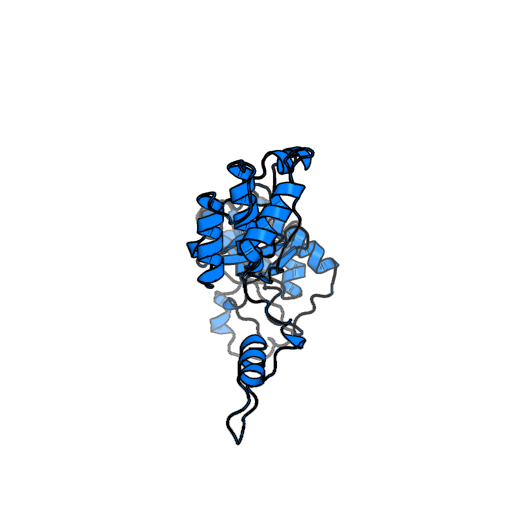 A 1 266 ? -6.162 -0.083 18.722 1.00 88.00 266 GLY A O 1
ATOM 2135 N N . GLY A 1 267 ? -5.541 0.972 20.588 1.00 90.50 267 GLY A N 1
ATOM 2136 C CA . GLY A 1 267 ? -4.843 2.039 19.871 1.00 90.50 267 GLY A CA 1
ATOM 2137 C C . GLY A 1 267 ? -4.493 3.247 20.735 1.00 90.50 267 GLY A C 1
ATOM 2138 O O . GLY A 1 267 ? -4.544 3.197 21.962 1.00 90.50 267 GLY A O 1
ATOM 2139 N N . ILE A 1 268 ? -4.129 4.344 20.069 1.00 91.81 268 ILE A N 1
ATOM 2140 C CA . ILE A 1 268 ? -3.742 5.607 20.702 1.00 91.81 268 ILE A CA 1
ATOM 2141 C C . ILE A 1 268 ? -4.892 6.607 20.553 1.00 91.81 2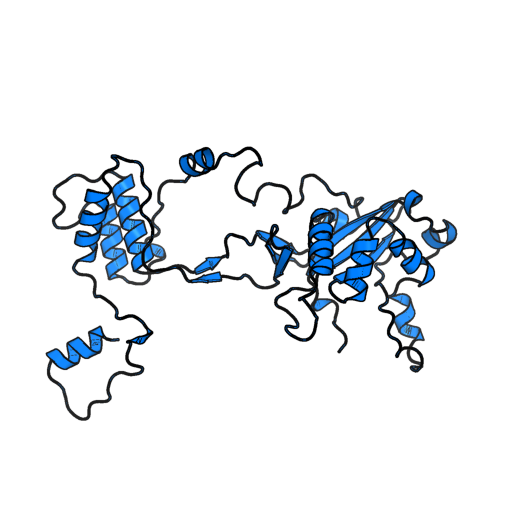68 ILE A C 1
ATOM 2143 O O . ILE A 1 268 ? -5.282 6.941 19.436 1.00 91.81 268 ILE A O 1
ATOM 2147 N N . LEU A 1 269 ? -5.411 7.110 21.675 1.00 92.94 269 LEU A N 1
ATOM 2148 C CA . LEU A 1 269 ? -6.388 8.202 21.695 1.00 92.94 269 LEU A CA 1
ATOM 2149 C C . LEU A 1 269 ? -5.654 9.552 21.720 1.00 92.94 269 LEU A C 1
ATOM 2151 O O . LEU A 1 269 ? -5.267 10.039 22.784 1.00 92.94 269 LEU A O 1
ATOM 2155 N N . ALA A 1 270 ? -5.460 10.144 20.541 1.00 89.31 270 ALA A N 1
ATOM 2156 C CA . ALA A 1 270 ? -4.664 11.360 20.335 1.00 89.31 270 ALA A CA 1
ATOM 2157 C C . ALA A 1 270 ? -5.505 12.635 20.105 1.00 89.31 270 ALA A C 1
ATOM 2159 O O . ALA A 1 270 ? -5.080 13.539 19.395 1.00 89.31 270 ALA A O 1
ATOM 2160 N N . GLU A 1 271 ? -6.693 12.718 20.706 1.00 89.25 271 GLU A N 1
ATOM 2161 C CA . GLU A 1 271 ? -7.553 13.909 20.633 1.00 89.25 271 GLU A CA 1
ATOM 2162 C C . GLU A 1 271 ? -6.900 15.134 21.303 1.00 89.25 271 GLU A C 1
ATOM 2164 O O . GLU A 1 271 ? -6.112 14.993 22.252 1.00 89.25 271 GLU A O 1
ATOM 2169 N N . GLU A 1 272 ? -7.298 16.344 20.895 1.00 87.94 272 GLU A N 1
ATOM 2170 C CA . GLU A 1 272 ? -6.766 17.614 21.416 1.00 87.94 272 GLU A CA 1
ATOM 2171 C C . GLU A 1 272 ? -6.866 17.709 22.954 1.00 87.94 272 GLU A C 1
ATOM 2173 O O . GLU A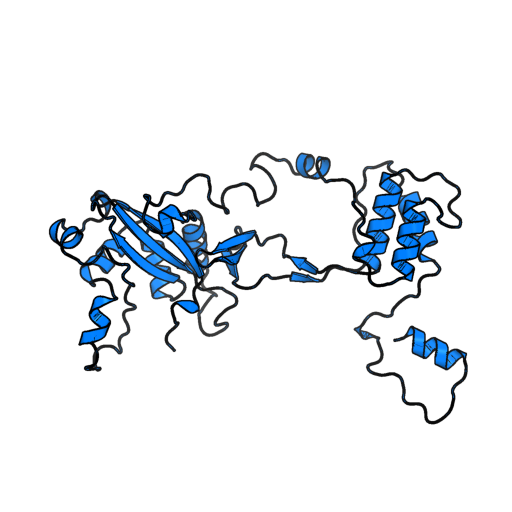 1 272 ? -7.699 17.068 23.611 1.00 87.94 272 GLU A O 1
ATOM 2178 N N . MET A 1 273 ? -5.980 18.476 23.589 1.00 87.75 273 MET A N 1
ATOM 2179 C CA . MET A 1 273 ? -6.073 18.758 25.023 1.00 87.75 273 MET A CA 1
ATOM 2180 C C . MET A 1 273 ? -7.417 19.430 25.353 1.00 87.75 273 MET A C 1
ATOM 2182 O O . MET A 1 273 ? -7.854 20.333 24.658 1.00 87.75 273 MET A O 1
ATOM 2186 N N . GLY A 1 274 ? -8.093 18.977 26.415 1.00 91.06 274 GLY A N 1
ATOM 2187 C CA . GLY A 1 274 ? -9.406 19.513 26.808 1.00 91.06 274 GLY A CA 1
ATOM 2188 C C . GLY A 1 274 ? -10.629 18.863 26.141 1.00 91.06 274 GLY A C 1
ATOM 2189 O O . GLY A 1 274 ? -11.740 19.081 26.608 1.00 91.06 274 GLY A O 1
ATOM 2190 N N . SER A 1 275 ? -10.456 17.974 25.157 1.00 90.62 275 SER A N 1
ATOM 2191 C CA . SER A 1 275 ? -11.546 17.246 24.458 1.00 90.62 275 SER A CA 1
ATOM 2192 C C . SER A 1 275 ? -12.287 16.178 25.287 1.00 90.62 275 SER A C 1
ATOM 2194 O O . SER A 1 275 ? -13.117 15.428 24.776 1.00 90.62 275 SER A O 1
ATOM 2196 N N . GLY A 1 276 ? -11.990 16.052 26.582 1.00 93.75 276 GLY A N 1
ATOM 2197 C CA . GLY A 1 276 ? -12.644 15.052 27.428 1.00 93.75 276 GLY A CA 1
ATOM 2198 C C . GLY A 1 276 ? -12.190 13.607 27.174 1.00 93.75 276 GLY A C 1
ATOM 2199 O O . GLY A 1 276 ? -12.973 12.680 27.346 1.00 93.75 276 GLY A O 1
ATOM 2200 N N . LYS A 1 277 ? -10.915 13.374 26.839 1.00 96.00 277 LYS A N 1
ATOM 2201 C CA . LYS A 1 277 ? -10.340 12.012 26.726 1.00 96.00 277 LYS A CA 1
ATOM 2202 C C . LYS A 1 277 ? -10.667 11.100 27.915 1.00 96.00 277 LYS A C 1
ATOM 2204 O O . LYS A 1 277 ? -10.931 9.919 27.734 1.00 96.00 277 LYS A O 1
ATOM 2209 N N . THR A 1 278 ? -10.712 11.651 29.128 1.00 95.50 278 THR A N 1
ATOM 2210 C CA . THR A 1 278 ? -11.090 10.892 30.327 1.00 95.50 278 THR A CA 1
ATOM 2211 C C . THR A 1 278 ? -12.528 10.381 30.262 1.00 95.50 278 THR A C 1
ATOM 2213 O O . THR A 1 278 ? -12.761 9.215 30.567 1.00 95.50 278 THR A O 1
ATOM 2216 N N . ILE A 1 279 ? -13.489 11.219 29.852 1.00 95.81 279 ILE A N 1
ATOM 2217 C CA . ILE A 1 279 ? -14.887 10.785 29.741 1.00 95.81 279 ILE A CA 1
ATOM 2218 C C . ILE A 1 279 ? -15.065 9.799 28.580 1.00 95.81 279 ILE A C 1
ATOM 2220 O O . ILE A 1 279 ? -15.796 8.830 28.746 1.00 95.81 279 ILE A O 1
ATOM 2224 N N . ILE A 1 280 ? -14.321 9.966 27.475 1.00 96.44 280 ILE A N 1
ATOM 2225 C CA . ILE A 1 280 ? -14.252 8.987 26.374 1.00 96.44 280 ILE A CA 1
ATOM 2226 C C . ILE A 1 280 ? -13.844 7.607 26.911 1.00 96.44 280 ILE A C 1
ATOM 2228 O O . ILE A 1 280 ? -14.557 6.631 26.698 1.00 96.44 280 ILE A O 1
ATOM 2232 N N . CYS A 1 281 ? -12.742 7.520 27.664 1.00 96.38 281 CYS A N 1
ATOM 2233 C CA . CYS A 1 281 ? -12.271 6.245 28.209 1.00 96.38 281 CYS A CA 1
ATOM 2234 C C . CYS A 1 281 ? -13.247 5.630 29.224 1.00 96.38 281 CYS A C 1
ATOM 2236 O O . CYS A 1 281 ? -13.459 4.421 29.215 1.00 96.38 281 CYS A O 1
ATOM 2238 N N . LEU A 1 282 ? -13.852 6.436 30.103 1.00 96.56 282 LEU A N 1
ATOM 2239 C CA . LEU A 1 282 ? -14.832 5.930 31.071 1.00 96.56 282 LEU A CA 1
ATOM 2240 C C . LEU A 1 282 ? -16.102 5.420 30.381 1.00 96.56 282 LEU A C 1
ATOM 2242 O O . LEU A 1 282 ? -16.615 4.367 30.752 1.00 96.56 282 LEU A O 1
ATOM 2246 N N . ALA A 1 283 ? -16.588 6.142 29.371 1.00 96.50 283 ALA A N 1
ATOM 2247 C CA . ALA A 1 283 ? -17.736 5.728 28.576 1.00 96.50 283 ALA A CA 1
ATOM 2248 C C . ALA A 1 283 ? -17.445 4.441 27.793 1.00 96.50 283 ALA A C 1
ATOM 2250 O O . ALA A 1 283 ? -18.300 3.561 27.766 1.00 96.50 283 ALA A O 1
ATOM 2251 N N . LEU A 1 284 ? -16.234 4.288 27.244 1.00 95.94 284 LEU A N 1
ATOM 2252 C CA . LEU A 1 284 ? -15.788 3.040 26.621 1.00 95.94 284 LEU A CA 1
ATOM 2253 C C . LEU A 1 284 ? -15.851 1.867 27.606 1.00 95.94 284 LEU A C 1
ATOM 2255 O O . LEU A 1 284 ? -16.486 0.865 27.304 1.00 95.94 284 LEU A O 1
ATOM 2259 N N . ILE A 1 285 ? -15.260 2.011 28.799 1.00 95.25 285 ILE A N 1
ATOM 2260 C CA . ILE A 1 285 ? -15.276 0.963 29.835 1.00 95.25 285 ILE A CA 1
ATOM 2261 C C . ILE A 1 285 ? -16.712 0.590 30.218 1.00 95.25 285 ILE A C 1
ATOM 2263 O O . ILE A 1 285 ? -17.010 -0.582 30.427 1.00 95.25 285 ILE A O 1
ATOM 2267 N N . LEU A 1 286 ? -17.607 1.573 30.341 1.00 95.31 286 LEU A N 1
ATOM 2268 C CA . LEU A 1 286 ? -19.009 1.322 30.676 1.00 95.31 286 LEU A CA 1
ATOM 2269 C C . LEU A 1 286 ? -19.760 0.622 29.541 1.00 95.31 286 LEU A C 1
ATOM 2271 O O . LEU A 1 286 ? -20.524 -0.302 29.818 1.00 95.31 286 LEU A O 1
ATOM 2275 N N . ALA A 1 287 ? -19.511 1.020 28.294 1.00 94.25 287 ALA A N 1
ATOM 2276 C CA . ALA A 1 287 ? -20.104 0.407 27.112 1.00 94.25 287 ALA A CA 1
ATOM 2277 C C . ALA A 1 287 ? -19.662 -1.055 26.947 1.00 94.25 287 ALA A C 1
ATOM 2279 O O . ALA A 1 287 ? -20.487 -1.917 26.658 1.00 94.25 287 ALA A O 1
ATOM 2280 N N . THR A 1 288 ? -18.390 -1.361 27.220 1.00 92.94 288 THR A N 1
ATOM 2281 C CA . THR A 1 288 ? -17.833 -2.712 27.055 1.00 92.94 288 THR A CA 1
ATOM 2282 C C . THR A 1 288 ? -17.866 -3.565 28.323 1.00 92.94 288 THR A C 1
ATOM 2284 O O . THR A 1 288 ? -17.511 -4.740 28.280 1.00 92.94 288 THR A O 1
ATOM 2287 N N . ARG A 1 289 ? -18.340 -3.033 29.461 1.00 90.94 289 ARG A N 1
ATOM 2288 C CA . ARG A 1 289 ? -18.295 -3.695 30.784 1.00 90.94 289 ARG A CA 1
ATOM 2289 C C . ARG A 1 289 ? -18.882 -5.107 30.802 1.00 90.94 289 ARG A C 1
ATOM 2291 O O . ARG A 1 289 ? -18.447 -5.943 31.590 1.00 90.94 289 ARG A O 1
ATOM 2298 N N . ASN A 1 290 ? -19.916 -5.340 30.000 1.00 86.19 290 ASN A N 1
ATOM 2299 C CA . ASN A 1 290 ? -20.631 -6.614 29.967 1.00 86.19 290 ASN A CA 1
ATOM 2300 C C . ASN A 1 290 ? -20.181 -7.508 28.797 1.00 86.19 290 ASN A C 1
ATOM 2302 O O . ASN A 1 290 ? -20.750 -8.584 28.616 1.00 86.19 290 ASN A O 1
ATOM 2306 N N . LEU A 1 291 ? -19.195 -7.075 28.003 1.00 85.25 291 LEU A N 1
ATOM 2307 C CA . LEU A 1 291 ? -18.650 -7.873 26.912 1.00 85.25 291 LEU A CA 1
ATOM 2308 C C . LEU A 1 291 ? -17.715 -8.959 27.469 1.00 85.25 291 LEU A C 1
ATOM 2310 O O . LEU A 1 291 ? -16.933 -8.697 28.390 1.00 85.25 291 LEU A O 1
ATOM 2314 N N . PRO A 1 292 ? -17.782 -10.190 26.937 1.00 77.44 292 PRO A N 1
ATOM 2315 C CA . PRO A 1 292 ? -16.908 -11.267 27.375 1.00 77.44 292 PRO A CA 1
ATOM 2316 C C . PRO A 1 292 ? -15.459 -10.984 26.964 1.00 77.44 292 PRO A C 1
ATOM 2318 O O . PRO A 1 292 ? -15.177 -10.621 25.823 1.00 77.44 292 PRO A O 1
ATOM 2321 N N . THR A 1 293 ? -14.516 -11.205 27.879 1.00 75.81 293 THR A N 1
ATOM 2322 C CA . THR A 1 293 ? -13.088 -11.137 27.559 1.00 75.81 293 THR A CA 1
ATOM 2323 C C . THR A 1 293 ? -12.630 -12.441 26.914 1.00 75.81 293 THR A C 1
ATOM 2325 O O . THR A 1 293 ? -13.022 -13.529 27.334 1.00 75.81 293 THR A O 1
ATOM 2328 N N . ARG A 1 294 ? -11.776 -12.341 25.889 1.00 71.56 294 ARG A N 1
ATOM 2329 C CA . ARG A 1 294 ? -11.152 -13.503 25.245 1.00 71.56 294 ARG A CA 1
ATOM 2330 C C . ARG A 1 294 ? -9.700 -13.614 25.708 1.00 71.56 294 ARG A C 1
ATOM 2332 O O . ARG A 1 294 ? -8.988 -12.606 25.677 1.00 71.56 294 ARG A O 1
ATOM 2339 N N . PRO A 1 295 ? -9.222 -14.798 26.124 1.00 73.12 295 PRO A N 1
ATOM 2340 C CA . PRO A 1 295 ? -7.810 -14.966 26.427 1.00 73.12 295 PRO A CA 1
ATOM 2341 C C . PRO A 1 295 ? -6.966 -14.777 25.151 1.00 73.12 295 PRO A C 1
ATOM 2343 O O . PRO A 1 295 ? -7.452 -15.068 24.045 1.00 73.12 295 PRO A O 1
ATOM 2346 N N . PRO A 1 296 ? -5.705 -14.313 25.281 1.00 75.62 296 PRO A N 1
ATOM 2347 C CA . PRO A 1 296 ? -4.776 -14.258 24.157 1.00 75.62 296 PRO A CA 1
ATOM 2348 C C . PRO A 1 296 ? -4.662 -15.624 23.479 1.00 75.62 296 PRO A C 1
ATOM 2350 O O . PRO A 1 296 ? -4.721 -16.652 24.154 1.00 75.62 296 PRO A O 1
ATOM 2353 N N . GLU A 1 297 ? -4.457 -15.643 22.162 1.00 73.94 297 GLU A N 1
ATOM 2354 C CA . GLU A 1 297 ? -4.440 -16.885 21.371 1.00 73.94 297 GLU A CA 1
ATOM 2355 C C . GLU A 1 297 ? -3.438 -17.920 21.892 1.00 73.94 297 GLU A C 1
ATOM 2357 O O . GLU A 1 297 ? -3.751 -19.105 21.928 1.00 73.94 297 GLU A O 1
ATOM 2362 N N . LEU A 1 298 ? -2.285 -17.469 22.400 1.00 74.31 298 LEU A N 1
ATOM 2363 C CA . LEU A 1 298 ? -1.265 -18.322 23.027 1.00 74.31 298 LEU A CA 1
ATOM 2364 C C . LEU A 1 298 ? -1.793 -19.151 24.212 1.00 74.31 298 LEU A C 1
ATOM 2366 O O . LEU A 1 298 ? -1.205 -20.175 24.551 1.00 74.31 298 LEU A O 1
ATOM 2370 N N . TYR A 1 299 ? -2.875 -18.700 24.850 1.00 71.94 299 TYR A N 1
ATOM 2371 C CA . TYR A 1 299 ? -3.508 -19.347 25.998 1.00 71.94 299 TYR A CA 1
ATOM 2372 C C . TYR A 1 299 ? -4.873 -19.963 25.666 1.00 71.94 299 TYR A C 1
ATOM 2374 O O . TYR A 1 299 ? -5.497 -20.544 26.557 1.00 71.94 299 TYR A O 1
ATOM 2382 N N . ARG A 1 300 ? -5.356 -19.860 24.418 1.00 68.38 300 ARG A N 1
ATOM 2383 C CA . ARG A 1 300 ? -6.569 -20.573 23.996 1.00 68.38 300 ARG A CA 1
ATOM 2384 C C . ARG A 1 300 ? -6.261 -22.065 23.925 1.00 68.38 300 ARG A C 1
ATOM 2386 O O . ARG A 1 300 ? -5.281 -22.490 23.316 1.00 68.38 300 ARG A O 1
ATOM 2393 N N . GLY A 1 301 ? -7.088 -22.873 24.583 1.00 64.06 301 GLY A N 1
ATOM 2394 C CA . GLY A 1 301 ? -6.953 -24.325 24.531 1.00 64.06 301 GLY A CA 1
ATOM 2395 C C . GLY A 1 301 ? -7.169 -24.828 23.103 1.00 64.06 301 GLY A C 1
ATOM 2396 O O . GLY A 1 301 ? -8.144 -24.458 22.460 1.00 64.06 301 GLY A O 1
ATOM 2397 N N . ILE A 1 302 ? -6.278 -25.700 22.618 1.00 60.75 302 ILE A N 1
ATOM 2398 C CA . ILE A 1 302 ? -6.299 -26.258 21.247 1.00 60.75 302 ILE A CA 1
ATOM 2399 C C . ILE A 1 302 ? -7.600 -27.039 20.959 1.00 60.75 302 ILE A C 1
ATOM 2401 O O . ILE A 1 302 ? -7.967 -27.266 19.810 1.00 60.75 302 ILE A O 1
ATOM 2405 N N . SER A 1 303 ? -8.317 -27.462 22.001 1.00 63.00 303 SER A N 1
ATOM 2406 C CA . SER A 1 303 ? -9.604 -28.145 21.889 1.00 63.00 303 SER A CA 1
ATOM 2407 C C . SER A 1 303 ? -10.418 -27.982 23.170 1.00 63.00 303 SER A C 1
ATOM 2409 O O . SER A 1 303 ? -9.863 -27.817 24.261 1.00 63.00 303 SER A O 1
ATOM 2411 N N . CYS A 1 304 ? -11.747 -28.058 23.047 1.00 63.41 304 CYS A N 1
ATOM 2412 C CA . CYS A 1 304 ? -12.582 -28.297 24.217 1.00 63.41 304 CYS A CA 1
ATOM 2413 C C . CYS A 1 304 ? -12.125 -29.608 24.870 1.00 63.41 304 CYS A C 1
ATOM 2415 O O . CYS A 1 304 ? -11.993 -30.607 24.162 1.00 63.41 304 CYS A O 1
ATOM 2417 N N . PRO A 1 305 ? -11.913 -29.644 26.195 1.00 68.25 305 PRO A N 1
ATOM 2418 C CA . PRO A 1 305 ? -11.599 -30.894 26.865 1.00 68.25 305 PRO A CA 1
ATOM 2419 C C . PRO A 1 305 ? -12.734 -31.893 26.610 1.00 68.25 305 PRO A C 1
ATOM 2421 O O . PRO A 1 305 ? -13.884 -31.628 26.965 1.00 68.25 305 PRO A O 1
ATOM 2424 N N . GLU A 1 306 ? -12.424 -33.033 25.988 1.00 73.44 306 GLU A N 1
ATOM 2425 C CA . GLU A 1 306 ? -13.370 -34.139 25.859 1.00 73.44 306 GLU A CA 1
ATOM 2426 C C . GLU A 1 306 ? -13.623 -34.720 27.252 1.00 73.44 306 GLU A C 1
ATOM 2428 O O . GLU A 1 306 ? -12.741 -35.303 27.887 1.00 73.44 306 GLU A O 1
ATOM 2433 N N . ARG A 1 307 ? -14.832 -34.501 27.778 1.00 75.50 307 ARG A N 1
ATOM 2434 C CA . ARG A 1 307 ? -15.202 -34.941 29.126 1.00 75.50 307 ARG A CA 1
ATOM 2435 C C . ARG A 1 307 ? -16.000 -36.237 29.054 1.00 75.50 307 ARG A C 1
ATOM 2437 O O . ARG A 1 307 ? -17.008 -36.317 28.362 1.00 75.50 307 ARG A O 1
ATOM 2444 N N . THR A 1 308 ? -15.597 -37.232 29.841 1.00 81.38 308 THR A N 1
ATOM 2445 C CA . THR A 1 308 ? -16.297 -38.526 29.954 1.00 81.38 308 THR A CA 1
ATOM 2446 C C . THR A 1 308 ? -17.573 -38.459 30.802 1.00 81.38 308 THR A C 1
ATOM 2448 O O . THR A 1 308 ? -18.384 -39.382 30.771 1.00 81.38 308 THR A O 1
ATOM 2451 N N . LYS A 1 309 ? -17.766 -37.378 31.571 1.00 85.31 309 LYS A N 1
ATOM 2452 C CA . LYS A 1 309 ? -18.951 -37.113 32.403 1.00 85.31 309 LYS A CA 1
ATOM 2453 C C . LYS A 1 309 ? -19.361 -35.643 32.299 1.00 85.31 309 LYS A C 1
ATOM 2455 O O . LYS A 1 309 ? -18.526 -34.784 32.022 1.00 85.31 309 LYS A O 1
ATOM 2460 N N . ILE A 1 310 ? -20.638 -35.364 32.571 1.00 83.44 310 ILE A N 1
ATOM 2461 C CA . ILE A 1 310 ? -21.169 -33.997 32.672 1.00 83.44 310 ILE A CA 1
ATOM 2462 C C . ILE A 1 310 ? -20.443 -33.284 33.821 1.00 83.44 310 ILE A C 1
ATOM 2464 O O . ILE A 1 310 ? -20.446 -33.771 34.953 1.00 83.44 310 ILE A O 1
ATOM 2468 N N . ALA A 1 311 ? -19.788 -32.164 33.513 1.00 83.38 311 ALA A N 1
ATOM 2469 C CA . ALA A 1 311 ? -19.079 -31.348 34.494 1.00 83.38 311 ALA A CA 1
ATOM 2470 C C . ALA A 1 311 ? -20.019 -30.355 35.184 1.00 83.38 311 ALA A C 1
ATOM 2472 O O . ALA A 1 311 ? -21.169 -30.176 34.777 1.00 83.38 311 ALA A O 1
ATOM 2473 N N . SER A 1 312 ? -19.523 -29.696 36.231 1.00 89.62 312 SER A N 1
ATOM 2474 C CA . SER A 1 312 ? -20.287 -28.646 36.899 1.00 89.62 312 SER A CA 1
ATOM 2475 C C . SER A 1 312 ? -20.592 -27.490 35.934 1.00 89.62 312 SER A C 1
ATOM 2477 O O . SER A 1 312 ? -19.854 -27.252 34.974 1.00 89.62 312 SER A O 1
ATOM 2479 N N . LEU A 1 313 ? -21.664 -26.736 36.202 1.00 88.25 313 LEU A N 1
ATOM 2480 C CA . LEU A 1 313 ? -21.997 -25.531 35.430 1.00 88.25 313 LEU A CA 1
ATOM 2481 C C . LEU A 1 313 ? -20.806 -24.559 35.375 1.00 88.25 313 LEU A C 1
ATOM 2483 O O . LEU A 1 313 ? -20.536 -23.987 34.325 1.00 88.25 313 LEU A O 1
ATOM 2487 N N . ALA A 1 314 ? -20.071 -24.421 36.483 1.00 86.56 314 ALA A N 1
ATOM 2488 C CA . ALA A 1 314 ? -18.891 -23.568 36.568 1.00 86.56 314 ALA A CA 1
ATOM 2489 C C . ALA A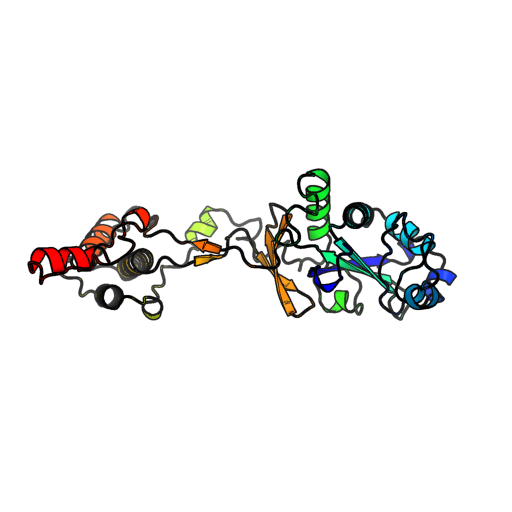 1 314 ? -17.785 -24.023 35.599 1.00 86.56 314 ALA A C 1
ATOM 2491 O O . ALA A 1 314 ? -17.252 -23.204 34.856 1.00 86.56 314 ALA A O 1
ATOM 2492 N N . ASP A 1 315 ? -17.502 -25.328 35.529 1.00 82.44 315 ASP A N 1
ATOM 2493 C CA . ASP A 1 315 ? -16.491 -25.883 34.616 1.00 82.44 315 ASP A CA 1
ATOM 2494 C C . ASP A 1 315 ? -16.913 -25.795 33.143 1.00 82.44 315 ASP A C 1
ATOM 2496 O O . ASP A 1 315 ? -16.071 -25.693 32.245 1.00 82.44 315 ASP A O 1
ATOM 2500 N N . MET A 1 316 ? -18.219 -25.876 32.871 1.00 83.50 316 MET A N 1
ATOM 2501 C CA . MET A 1 316 ? -18.763 -25.707 31.523 1.00 83.50 316 MET A CA 1
ATOM 2502 C C . MET A 1 316 ? -18.736 -24.240 31.084 1.00 83.50 316 MET A C 1
ATOM 2504 O O . MET A 1 316 ? -18.324 -23.963 29.960 1.00 83.50 316 MET A O 1
ATOM 2508 N N . ALA A 1 317 ? -19.084 -23.308 31.975 1.00 81.75 317 ALA A N 1
ATOM 2509 C CA . ALA A 1 317 ? -18.987 -21.873 31.725 1.00 81.75 317 ALA A CA 1
ATOM 2510 C C . ALA A 1 317 ? -17.529 -21.433 31.524 1.00 81.75 317 ALA A C 1
ATOM 2512 O O . ALA A 1 317 ? -17.233 -20.739 30.555 1.00 81.75 317 ALA A O 1
ATOM 2513 N N . ALA A 1 318 ? -16.606 -21.905 32.370 1.00 77.88 318 ALA A N 1
ATOM 2514 C CA . ALA A 1 318 ? -15.177 -21.636 32.226 1.00 77.88 318 ALA A CA 1
ATOM 2515 C C . ALA A 1 318 ? -14.631 -22.164 30.891 1.00 77.88 318 ALA A C 1
ATOM 2517 O O . ALA A 1 318 ? -13.957 -21.430 30.177 1.00 77.88 318 ALA A O 1
ATOM 2518 N N . ALA A 1 319 ? -14.987 -23.397 30.507 1.00 76.31 319 ALA A N 1
ATOM 2519 C CA . ALA A 1 319 ? -14.573 -23.965 29.222 1.00 76.31 319 ALA A CA 1
ATOM 2520 C C . ALA A 1 319 ? -15.143 -23.204 28.013 1.00 76.31 319 ALA A C 1
ATOM 2522 O O . ALA A 1 319 ? -14.475 -23.105 26.987 1.00 76.31 319 ALA A O 1
ATOM 2523 N N . CYS A 1 320 ? -16.362 -22.666 28.127 1.00 73.44 320 CYS A N 1
ATOM 2524 C CA . CYS A 1 320 ? -16.964 -21.830 27.091 1.00 73.44 320 CYS A CA 1
ATOM 2525 C C . CYS A 1 320 ? -16.298 -20.448 26.997 1.00 73.44 320 CYS A C 1
ATOM 2527 O O . CYS A 1 320 ? -16.180 -19.916 25.900 1.00 73.44 320 CYS A O 1
ATOM 2529 N N . ALA A 1 321 ? -15.851 -19.880 28.122 1.00 67.56 321 ALA A N 1
ATOM 2530 C CA . ALA A 1 321 ? -15.152 -18.594 28.165 1.00 67.56 321 ALA A CA 1
ATOM 2531 C C . ALA A 1 321 ? -13.704 -18.676 27.643 1.00 67.56 321 ALA A C 1
ATOM 2533 O O . ALA A 1 321 ? -13.168 -17.689 27.152 1.00 67.56 321 ALA A O 1
ATOM 2534 N N . THR A 1 322 ? -13.067 -19.847 27.729 1.00 62.03 322 THR A N 1
ATOM 2535 C CA . THR A 1 322 ? -11.719 -20.098 27.181 1.00 62.03 322 THR A CA 1
ATOM 2536 C C . THR A 1 322 ? -11.712 -20.532 25.711 1.00 62.03 322 THR A C 1
ATOM 2538 O O . THR A 1 322 ? -10.665 -20.957 25.217 1.00 62.03 322 THR A O 1
ATOM 2541 N N . ARG A 1 323 ? -12.876 -20.504 25.051 1.00 59.56 323 ARG A N 1
ATOM 2542 C CA . ARG A 1 323 ? -13.041 -20.871 23.642 1.00 59.56 323 ARG A CA 1
ATOM 2543 C C . ARG A 1 323 ? -12.479 -19.803 22.705 1.00 59.56 323 ARG A C 1
ATOM 2545 O O . ARG A 1 323 ? -12.488 -18.609 23.070 1.00 59.56 323 ARG A O 1
#

pLDDT: mean 81.6, std 13.62, range [37.34, 96.56]